Protein AF-A0A952UJ62-F1 (afdb_monomer_lite)

Secondary structure (DSSP, 8-state):
----PPPTTS-------TTPPP-EEETTEEEEGGGTEESS---TTS------TT--TT----SS--------HHHHTTT-S-TTBGGGG-TTT---SSS----PPPTT-----SSHHHHHHHHHHHHHHHHHHHTSS-HHHHHHHHHHHHHHHHHHHHHHHHHHHH-TTS-GGGT--S--HHHHHHHHHHHHHHTT--TT-TTS----TTTHHHHHHHHHHHHHHHHHHT-S-HHHHHHHHHSSSHHHHHHTS-HHHHHHHHHHHHHHHHHTTPPPTT-HHHHHHHHHHSHHHHHHHHHHHHHHHHHHHHHHHT-TTHHHHHHTT--

Foldseek 3Di:
DDPDDDDPPPDDPPPCDPPDWDWDDLQQWIDTVVVQWTPDFACWLVLPDGPDPPPPPNDDPPPDPSPSPHRDPCFSQVLHPGRTHDQVVCPPPDDDNRSRDGPPPPPPPDDPPDDVCVVVVLVCVLVVVLVVVVVPDDSVQLSVLLSVLLVVLVVVLVVQLVVQVVDPVDDPVSNCLVDPVVSSLSSVCSNCVSVVNDLLPVPDDDDDPVCVVVVVVCCVVVVVVSVVNVVPFLVLVVLVVQWPQSSVLLVPDDPVLSVVLRVVLQVQCVVVVAPRSSPNVSNVVVCVVCDPVVVVVSVVSNLVSQVVSCVVVVPPCSSVSRVNRHD

Structure (mmCIF, N/CA/C/O backbone):
data_AF-A0A952UJ62-F1
#
_entry.id   AF-A0A952UJ62-F1
#
loop_
_atom_site.group_PDB
_atom_site.id
_atom_site.type_symbol
_atom_site.label_atom_id
_atom_site.label_alt_id
_atom_site.label_comp_id
_atom_site.label_asym_id
_atom_site.label_entity_id
_atom_site.label_seq_id
_atom_site.pdbx_PDB_ins_code
_atom_site.Cartn_x
_atom_site.Cartn_y
_atom_site.Cartn_z
_atom_site.occupancy
_atom_site.B_iso_or_equiv
_atom_site.auth_seq_id
_atom_site.auth_comp_id
_atom_site.auth_asym_id
_atom_site.auth_atom_id
_atom_site.pdbx_PDB_model_num
ATOM 1 N N . MET A 1 1 ? -2.666 -45.931 -36.947 1.00 44.03 1 MET A N 1
ATOM 2 C CA . MET A 1 1 ? -1.388 -45.796 -36.220 1.00 44.03 1 MET A CA 1
ATOM 3 C C . MET A 1 1 ? -0.427 -45.184 -37.213 1.00 44.03 1 MET A C 1
ATOM 5 O O . MET A 1 1 ? 0.262 -45.916 -37.907 1.00 44.03 1 MET A O 1
ATOM 9 N N . ASP A 1 2 ? -0.471 -43.862 -37.340 1.00 46.53 2 ASP A N 1
ATOM 10 C CA . ASP A 1 2 ? 0.372 -43.134 -38.285 1.00 46.53 2 ASP A CA 1
ATOM 11 C C . ASP A 1 2 ? 1.571 -42.599 -37.509 1.00 46.53 2 ASP A C 1
ATOM 13 O O . ASP A 1 2 ? 1.467 -41.654 -36.728 1.00 46.53 2 ASP A O 1
ATOM 17 N N . SER A 1 3 ? 2.702 -43.285 -37.650 1.00 53.59 3 SER A N 1
ATOM 18 C CA . SER A 1 3 ? 3.981 -42.851 -37.106 1.00 53.59 3 SER A CA 1
ATOM 19 C C . SER A 1 3 ? 4.492 -41.682 -37.944 1.00 53.59 3 SER A C 1
ATOM 21 O O . SER A 1 3 ? 5.031 -41.885 -39.032 1.00 53.59 3 SER A O 1
ATOM 23 N N . ALA A 1 4 ? 4.313 -40.461 -37.445 1.00 53.78 4 ALA A N 1
ATOM 24 C CA . ALA A 1 4 ? 4.972 -39.285 -37.992 1.00 53.78 4 ALA A CA 1
ATOM 25 C C . ALA A 1 4 ? 6.493 -39.466 -37.860 1.00 53.78 4 ALA A C 1
ATOM 27 O O . ALA A 1 4 ? 7.044 -39.447 -36.758 1.00 53.78 4 ALA A O 1
ATOM 28 N N . SER A 1 5 ? 7.157 -39.699 -38.989 1.00 54.12 5 SER A N 1
ATOM 29 C CA . SER A 1 5 ? 8.610 -39.703 -39.104 1.00 54.12 5 SER A CA 1
ATOM 30 C C . SER A 1 5 ? 9.128 -38.291 -38.843 1.00 54.12 5 SER A C 1
ATOM 32 O O . SER A 1 5 ? 8.766 -37.366 -39.572 1.00 54.12 5 SER A O 1
ATOM 34 N N . ALA A 1 6 ? 9.962 -38.130 -37.815 1.00 51.88 6 ALA A N 1
ATOM 35 C CA . ALA A 1 6 ? 10.754 -36.921 -37.630 1.00 51.88 6 ALA A CA 1
ATOM 36 C C . ALA A 1 6 ? 11.595 -36.676 -38.891 1.00 51.88 6 ALA A C 1
ATOM 38 O O . ALA A 1 6 ? 12.155 -37.621 -39.455 1.00 51.88 6 ALA A O 1
ATOM 39 N N . ASP A 1 7 ? 11.665 -35.427 -39.351 1.00 62.03 7 ASP A N 1
ATOM 40 C CA . ASP A 1 7 ? 1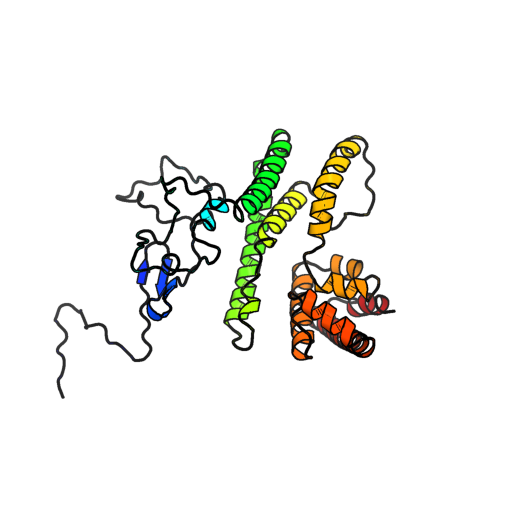2.640 -35.085 -40.374 1.00 62.03 7 ASP A CA 1
ATOM 41 C C . ASP A 1 7 ? 14.056 -35.240 -39.787 1.00 62.03 7 ASP A C 1
ATOM 43 O O . ASP A 1 7 ? 14.304 -35.034 -38.597 1.00 62.03 7 ASP A O 1
ATOM 47 N N . ASN A 1 8 ? 15.018 -35.645 -40.615 1.00 55.19 8 ASN A N 1
ATOM 48 C CA . ASN A 1 8 ? 16.415 -35.821 -40.198 1.00 55.19 8 ASN A CA 1
ATOM 49 C C . ASN A 1 8 ? 17.125 -34.481 -39.886 1.00 55.19 8 ASN A C 1
ATOM 51 O O . ASN A 1 8 ? 18.353 -34.433 -39.843 1.00 55.19 8 ASN A O 1
ATOM 55 N N . LEU A 1 9 ? 16.373 -33.390 -39.695 1.00 57.84 9 LEU A N 1
ATOM 56 C CA . LEU A 1 9 ? 16.874 -32.066 -39.332 1.00 57.84 9 LEU A CA 1
ATOM 57 C C . LEU A 1 9 ? 16.641 -31.741 -37.850 1.00 57.84 9 LEU A C 1
ATOM 59 O O . LEU A 1 9 ? 17.078 -30.689 -37.390 1.00 57.84 9 LEU A O 1
ATOM 63 N N . GLY A 1 10 ? 15.989 -32.631 -37.092 1.00 52.66 10 GLY A N 1
ATOM 64 C CA . GLY A 1 10 ? 15.675 -32.389 -35.682 1.00 52.66 10 GLY A CA 1
ATOM 65 C C . GLY A 1 10 ? 14.536 -31.387 -35.480 1.00 52.66 10 GLY A C 1
ATOM 66 O O . GLY A 1 10 ? 14.318 -30.936 -34.356 1.00 52.66 10 GLY A O 1
ATOM 67 N N . ASN A 1 11 ? 13.789 -31.059 -36.537 1.00 57.88 11 ASN A N 1
ATOM 68 C CA . ASN A 1 11 ? 12.601 -30.228 -36.437 1.00 57.88 11 ASN A CA 1
ATOM 69 C C . ASN A 1 11 ? 11.403 -31.135 -36.160 1.00 57.88 11 ASN A C 1
ATOM 71 O O . ASN A 1 11 ? 10.620 -31.471 -37.050 1.00 57.88 11 ASN A O 1
ATOM 75 N N . GLU A 1 12 ? 11.231 -31.535 -34.898 1.00 54.12 12 GLU A N 1
ATOM 76 C CA . GLU A 1 12 ? 9.901 -31.970 -34.481 1.00 54.12 12 GLU A CA 1
ATOM 77 C C . GLU A 1 12 ? 8.929 -30.801 -34.720 1.00 54.12 12 GLU A C 1
ATOM 79 O O . GLU A 1 12 ? 9.176 -29.698 -34.216 1.00 54.12 12 GLU A O 1
ATOM 84 N N . PRO A 1 13 ? 7.821 -30.996 -35.466 1.00 59.44 13 PRO A N 1
ATOM 85 C CA . PRO A 1 13 ? 6.765 -29.996 -35.489 1.00 59.44 13 PRO A CA 1
ATOM 86 C C . PRO A 1 13 ? 6.344 -29.762 -34.034 1.00 59.44 13 PRO A C 1
ATOM 88 O O . PRO A 1 13 ? 6.204 -30.747 -33.299 1.00 59.44 13 PRO A O 1
ATOM 91 N N . PRO A 1 14 ? 6.188 -28.500 -33.589 1.00 59.97 14 PRO A N 1
ATOM 92 C CA . PRO A 1 14 ? 5.960 -28.185 -32.186 1.00 59.97 14 PRO A CA 1
ATOM 93 C C . PRO A 1 14 ? 4.788 -29.017 -31.677 1.00 59.97 14 PRO A C 1
ATOM 95 O O . PRO A 1 14 ? 3.639 -28.815 -32.076 1.00 59.97 14 PRO A O 1
ATOM 98 N N . ARG A 1 15 ? 5.090 -30.006 -30.828 1.00 61.25 15 ARG A N 1
ATOM 99 C CA . ARG A 1 15 ? 4.063 -30.834 -30.211 1.00 61.25 15 ARG A CA 1
ATOM 100 C C . ARG A 1 15 ? 3.297 -29.915 -29.279 1.00 61.25 15 ARG A C 1
ATOM 102 O O . ARG A 1 15 ? 3.813 -29.507 -28.242 1.00 61.25 15 ARG A O 1
ATOM 109 N N . LEU A 1 16 ? 2.069 -29.577 -29.661 1.00 60.16 16 LEU A N 1
ATOM 110 C CA . LEU A 1 16 ? 1.108 -28.950 -28.766 1.00 60.16 16 LEU A CA 1
ATOM 111 C C . LEU A 1 16 ? 0.744 -29.986 -27.697 1.00 60.16 16 LEU A C 1
ATOM 113 O O . LEU A 1 16 ? -0.249 -30.700 -27.802 1.00 60.16 16 LEU A O 1
ATOM 117 N N . ILE A 1 17 ? 1.600 -30.121 -26.686 1.00 71.19 17 ILE A N 1
ATOM 118 C CA . ILE A 1 17 ? 1.228 -30.771 -25.434 1.00 71.19 17 ILE A CA 1
ATOM 119 C C . ILE A 1 17 ? 0.049 -29.978 -24.851 1.00 71.19 17 ILE A C 1
ATOM 121 O O . ILE A 1 17 ? 0.086 -28.743 -24.866 1.00 71.19 17 ILE A O 1
ATOM 125 N N . PRO A 1 18 ? -1.011 -30.644 -24.358 1.00 70.06 18 PRO A N 1
ATOM 126 C CA . PRO A 1 18 ? -2.064 -29.964 -23.615 1.00 70.06 18 PRO A CA 1
ATOM 127 C C . PRO A 1 18 ? -1.430 -29.068 -22.542 1.00 70.06 18 PRO A C 1
ATOM 129 O O . PRO A 1 18 ? -0.527 -29.514 -21.837 1.00 70.06 18 PRO A O 1
ATOM 132 N N . PHE A 1 19 ? -1.877 -27.811 -22.455 1.00 69.44 19 PHE A N 1
ATOM 133 C CA . PHE A 1 19 ? -1.326 -26.758 -21.582 1.00 69.44 19 PHE A CA 1
ATOM 134 C C . PHE A 1 19 ? 0.029 -26.147 -21.989 1.00 69.44 19 PHE A C 1
ATOM 136 O O . PHE A 1 19 ? 0.579 -25.352 -21.228 1.00 69.44 19 PHE A O 1
ATOM 143 N N . ALA A 1 20 ? 0.562 -26.421 -23.185 1.00 78.06 20 ALA A N 1
ATOM 144 C CA . ALA A 1 20 ? 1.639 -25.583 -23.711 1.00 78.06 20 ALA A CA 1
ATOM 145 C C . ALA A 1 20 ? 1.142 -24.153 -23.943 1.00 78.06 20 ALA A C 1
ATOM 147 O O . ALA A 1 20 ? 0.171 -23.912 -24.666 1.00 78.06 20 ALA A O 1
ATOM 148 N N . HIS A 1 21 ? 1.854 -23.198 -23.355 1.00 82.06 21 HIS A N 1
ATOM 149 C CA . HIS A 1 21 ? 1.648 -21.781 -23.591 1.00 82.06 21 HIS A CA 1
ATOM 150 C C . HIS A 1 21 ? 2.695 -21.257 -24.570 1.00 82.06 21 HIS A C 1
ATOM 152 O O . HIS A 1 21 ? 3.885 -21.542 -24.436 1.00 82.06 21 HIS A O 1
ATOM 158 N N . LEU A 1 22 ? 2.248 -20.475 -25.553 1.00 85.25 22 LEU A N 1
ATOM 159 C CA . LEU A 1 22 ? 3.153 -19.788 -26.466 1.00 85.25 22 LEU A CA 1
ATOM 160 C C . LEU A 1 22 ? 3.671 -18.536 -25.762 1.00 85.25 22 LEU A C 1
ATOM 162 O O . LEU A 1 22 ? 2.894 -17.650 -25.419 1.00 85.25 22 LEU A O 1
ATOM 166 N N . VAL A 1 23 ? 4.983 -18.457 -25.576 1.00 88.31 23 VAL A N 1
ATOM 167 C CA . VAL A 1 23 ? 5.654 -17.235 -25.137 1.00 88.31 23 VAL A CA 1
ATOM 168 C C . VAL A 1 23 ? 6.507 -16.748 -26.296 1.00 88.31 23 VAL A C 1
ATOM 170 O O . VAL A 1 23 ? 7.349 -17.481 -26.810 1.00 88.31 23 VAL A O 1
ATOM 173 N N . VAL A 1 24 ? 6.254 -15.523 -26.743 1.00 87.81 24 VAL A N 1
ATOM 174 C CA . VAL A 1 24 ? 6.959 -14.888 -27.855 1.00 87.81 24 VAL A CA 1
ATOM 175 C C . VAL A 1 24 ? 7.943 -13.880 -27.282 1.00 87.81 24 VAL A C 1
ATOM 177 O O . VAL A 1 24 ? 7.535 -12.918 -26.635 1.00 87.81 24 VAL A O 1
ATOM 180 N N . GLN A 1 25 ? 9.236 -14.067 -27.539 1.00 87.44 25 GLN A N 1
ATOM 181 C CA . GLN A 1 25 ? 10.232 -13.060 -27.186 1.00 87.44 25 GLN A CA 1
ATOM 182 C C . GLN A 1 25 ? 10.155 -11.887 -28.174 1.00 87.44 25 GLN A C 1
ATOM 184 O O . GLN A 1 25 ? 10.481 -12.031 -29.351 1.00 87.44 25 GLN A O 1
ATOM 189 N N . MET A 1 26 ? 9.751 -10.713 -27.692 1.00 81.88 26 MET A N 1
ATOM 190 C CA . MET A 1 26 ? 9.713 -9.447 -28.427 1.00 81.88 26 MET A CA 1
ATOM 191 C C . MET A 1 26 ? 10.818 -8.524 -27.913 1.00 81.88 26 MET A C 1
ATOM 193 O O . MET A 1 26 ? 10.574 -7.595 -27.144 1.00 81.88 26 MET A O 1
ATOM 197 N N . ARG A 1 27 ? 12.059 -8.808 -28.331 1.00 82.31 27 ARG A N 1
ATOM 198 C CA . ARG A 1 27 ? 13.282 -8.104 -27.901 1.00 82.31 27 ARG A CA 1
ATOM 199 C C . ARG A 1 27 ? 13.384 -7.973 -26.376 1.00 82.31 27 ARG A C 1
ATOM 201 O O . ARG A 1 27 ? 13.828 -8.918 -25.731 1.00 82.31 27 ARG A O 1
ATOM 208 N N . ASN A 1 28 ? 12.980 -6.823 -25.833 1.00 81.44 28 ASN A N 1
ATOM 209 C CA . ASN A 1 28 ? 13.099 -6.456 -24.425 1.00 81.44 28 ASN A CA 1
ATOM 210 C C . ASN A 1 28 ? 11.970 -7.021 -23.547 1.00 81.44 28 ASN A C 1
ATOM 212 O O . ASN A 1 28 ? 12.073 -6.941 -22.326 1.00 81.44 28 ASN A O 1
ATOM 216 N N . ARG A 1 29 ? 10.906 -7.589 -24.137 1.00 86.56 29 ARG A N 1
ATOM 217 C CA . ARG A 1 29 ? 9.769 -8.158 -23.396 1.00 86.56 29 ARG A CA 1
ATOM 218 C C . ARG A 1 29 ? 9.367 -9.542 -23.893 1.00 86.56 29 ARG A C 1
ATOM 220 O O . ARG A 1 29 ? 9.479 -9.847 -25.078 1.00 86.56 29 ARG A O 1
ATOM 227 N N . ALA A 1 30 ? 8.810 -10.351 -23.000 1.00 90.06 30 ALA A N 1
ATOM 228 C CA . ALA A 1 30 ? 8.089 -11.573 -23.341 1.00 90.06 30 ALA A CA 1
ATOM 229 C C . ALA A 1 30 ? 6.584 -11.287 -23.504 1.00 90.06 30 ALA A C 1
ATOM 231 O O . ALA A 1 30 ? 5.949 -10.730 -22.609 1.00 90.06 30 ALA A O 1
ATOM 232 N N . TYR A 1 31 ? 6.005 -11.668 -24.642 1.00 88.31 31 TYR A N 1
ATOM 233 C CA . TYR A 1 31 ? 4.581 -11.540 -24.961 1.00 88.31 31 TYR A CA 1
ATOM 234 C C . TYR A 1 31 ? 3.883 -12.899 -24.875 1.00 88.31 31 TYR A C 1
ATOM 236 O O . TYR A 1 31 ? 4.409 -13.897 -25.368 1.00 88.31 31 TYR A O 1
ATOM 244 N N . MET A 1 32 ? 2.687 -12.942 -24.286 1.00 92.00 32 MET A N 1
ATOM 245 C CA . MET A 1 32 ? 1.871 -14.155 -24.210 1.00 92.00 32 MET A CA 1
ATOM 246 C C . MET A 1 32 ? 0.572 -13.950 -25.003 1.00 92.00 32 MET A C 1
ATOM 248 O O . MET A 1 32 ? -0.377 -13.357 -24.478 1.00 92.00 32 MET A O 1
ATOM 252 N N . PRO A 1 33 ? 0.491 -14.434 -26.260 1.00 88.06 33 PRO A N 1
ATOM 253 C CA . PRO A 1 33 ? -0.651 -14.186 -27.138 1.00 88.06 33 PRO A CA 1
ATOM 254 C C . PRO A 1 33 ? -1.987 -14.649 -26.557 1.00 88.06 33 PRO A C 1
ATOM 256 O O . PRO A 1 33 ? -2.997 -13.983 -26.754 1.00 88.06 33 PRO A O 1
ATOM 259 N N . GLN A 1 34 ? -1.993 -15.749 -25.796 1.00 84.06 34 GLN A N 1
ATOM 260 C CA . GLN A 1 34 ? -3.200 -16.273 -25.149 1.00 84.06 34 GLN A CA 1
ATOM 261 C C . GLN A 1 34 ? -3.816 -15.283 -24.151 1.00 84.06 34 GLN A C 1
ATOM 263 O O . GLN A 1 34 ? -5.025 -15.309 -23.944 1.00 84.06 34 GLN A O 1
ATOM 268 N N . LEU A 1 35 ? -2.998 -14.424 -23.534 1.00 83.94 35 LEU A N 1
ATOM 269 C CA . LEU A 1 35 ? -3.446 -13.412 -22.576 1.00 83.94 35 LEU A CA 1
ATOM 270 C C . LEU A 1 35 ? -3.585 -12.015 -23.197 1.00 83.94 35 LEU A C 1
ATOM 272 O O . LEU A 1 35 ? -4.043 -11.096 -22.518 1.00 83.94 35 LEU A O 1
ATOM 276 N N . GLY A 1 36 ? -3.144 -11.830 -24.447 1.00 87.75 36 GLY A N 1
ATOM 277 C CA . GLY A 1 36 ? -3.134 -10.529 -25.117 1.00 87.75 36 GLY A CA 1
ATOM 278 C C . GLY A 1 36 ? -2.306 -9.461 -24.390 1.00 87.75 36 GLY A C 1
ATOM 279 O O . GLY A 1 36 ? -2.642 -8.281 -24.461 1.00 87.75 36 GLY A O 1
ATOM 280 N N . ARG A 1 37 ? -1.259 -9.854 -23.649 1.00 85.94 37 ARG A N 1
ATOM 281 C CA . ARG A 1 37 ? -0.424 -8.935 -22.854 1.00 85.94 37 ARG A CA 1
ATOM 282 C C . ARG A 1 37 ? 1.035 -9.364 -22.781 1.00 85.94 37 ARG A C 1
ATOM 284 O O . ARG A 1 37 ? 1.369 -10.530 -23.014 1.00 85.94 37 ARG A O 1
ATOM 291 N N . PHE A 1 38 ? 1.893 -8.419 -22.416 1.00 88.44 38 PHE A N 1
ATOM 292 C CA . PHE A 1 38 ? 3.261 -8.729 -22.014 1.00 88.44 38 PHE A CA 1
ATOM 293 C C . PHE A 1 38 ? 3.283 -9.400 -20.634 1.00 88.44 38 PHE A C 1
ATOM 295 O O . PHE A 1 38 ? 2.408 -9.169 -19.802 1.00 88.44 38 PHE A O 1
ATOM 302 N N . LEU A 1 39 ? 4.282 -10.249 -20.405 1.00 85.69 39 LEU A N 1
ATOM 303 C CA . LEU A 1 39 ? 4.563 -10.889 -19.114 1.00 85.69 39 LEU A CA 1
ATOM 304 C C . LEU A 1 39 ? 5.463 -10.026 -18.222 1.00 85.69 39 LEU A C 1
ATOM 306 O O . LEU A 1 39 ? 5.659 -10.336 -17.053 1.00 85.69 39 LEU A O 1
ATOM 310 N N . GLN A 1 40 ? 6.023 -8.958 -18.787 1.00 87.19 40 GLN A N 1
ATOM 311 C CA . GLN A 1 40 ? 6.902 -8.007 -18.122 1.00 87.19 40 GLN A CA 1
ATOM 312 C C . GLN A 1 40 ? 6.339 -6.594 -18.323 1.00 87.19 40 GLN A C 1
ATOM 314 O O . GLN A 1 40 ? 5.796 -6.324 -19.402 1.00 87.19 40 GLN A O 1
ATOM 319 N N . PRO A 1 41 ? 6.459 -5.704 -17.322 1.00 79.44 41 PRO A N 1
ATOM 320 C CA . PRO A 1 41 ? 6.081 -4.306 -17.482 1.00 79.44 41 PRO A CA 1
ATOM 321 C C . PRO A 1 41 ? 6.974 -3.638 -18.533 1.00 79.44 41 PRO A C 1
ATOM 323 O O . PRO A 1 41 ? 8.113 -4.061 -18.740 1.00 79.44 41 PRO A O 1
ATOM 326 N N . ASP A 1 42 ? 6.453 -2.610 -19.204 1.00 77.81 42 ASP A N 1
ATOM 327 C CA . ASP A 1 42 ? 7.200 -1.808 -20.171 1.00 77.81 42 ASP A CA 1
ATOM 328 C C . ASP A 1 42 ? 8.472 -1.232 -19.535 1.00 77.81 42 ASP A C 1
ATOM 330 O O . ASP A 1 42 ? 8.377 -0.473 -18.566 1.00 77.81 42 ASP A O 1
ATOM 334 N N . PRO A 1 43 ? 9.667 -1.609 -20.025 1.00 72.38 43 PRO A N 1
ATOM 335 C CA . PRO A 1 43 ? 10.908 -1.095 -19.477 1.00 72.38 43 PRO A CA 1
ATOM 336 C C . PRO A 1 43 ? 11.281 0.273 -20.075 1.00 72.38 43 PRO A C 1
ATOM 338 O O . PRO A 1 43 ? 12.305 0.836 -19.676 1.00 72.38 43 PRO A O 1
ATOM 341 N N . ASN A 1 44 ? 10.498 0.826 -21.010 1.00 73.69 44 ASN A N 1
ATOM 342 C CA . ASN A 1 44 ? 10.756 2.146 -21.577 1.00 73.69 44 ASN A CA 1
ATOM 343 C C . ASN A 1 44 ? 10.843 3.216 -20.474 1.00 73.69 44 ASN A C 1
ATOM 345 O O . ASN A 1 44 ? 10.060 3.214 -19.534 1.00 73.69 44 ASN A O 1
ATOM 349 N N . ALA A 1 45 ? 11.843 4.096 -20.549 1.00 62.25 45 ALA A N 1
ATOM 350 C CA . ALA A 1 45 ? 12.100 5.164 -19.574 1.00 62.25 45 ALA A CA 1
ATOM 351 C C . ALA A 1 45 ? 12.222 4.749 -18.080 1.00 62.25 45 ALA A C 1
ATOM 353 O O . ALA A 1 45 ? 12.218 5.602 -17.191 1.00 62.25 45 ALA A O 1
ATOM 354 N N . THR A 1 46 ? 12.425 3.458 -17.784 1.00 57.56 46 THR A N 1
ATOM 355 C CA . THR A 1 46 ? 12.704 2.950 -16.419 1.00 57.56 46 THR A CA 1
ATOM 356 C C . THR A 1 46 ? 14.189 2.989 -16.031 1.00 57.56 46 THR A C 1
ATOM 358 O O . THR A 1 46 ? 14.564 2.478 -14.977 1.00 57.56 46 THR A O 1
ATOM 361 N N . ALA A 1 47 ? 15.050 3.542 -16.894 1.00 56.81 47 ALA A N 1
ATOM 362 C CA . ALA A 1 47 ? 16.514 3.469 -16.811 1.00 56.81 47 ALA A CA 1
ATOM 363 C C . ALA A 1 47 ? 17.102 2.036 -16.830 1.00 56.81 47 ALA A C 1
ATOM 365 O O . ALA A 1 47 ? 18.309 1.861 -16.642 1.00 56.81 47 ALA A O 1
ATOM 366 N N . LEU A 1 48 ? 16.288 1.006 -17.100 1.00 59.03 48 LEU A N 1
ATOM 367 C CA . LEU A 1 48 ? 16.780 -0.343 -17.377 1.00 59.03 48 LEU A CA 1
ATOM 368 C C . LEU A 1 48 ? 17.616 -0.344 -18.661 1.00 59.03 48 LEU A C 1
ATOM 370 O O . LEU A 1 48 ? 17.271 0.307 -19.646 1.00 59.03 48 LEU A O 1
ATOM 374 N N . THR A 1 49 ? 18.725 -1.088 -18.666 1.00 58.25 49 THR A N 1
ATOM 375 C CA . THR A 1 49 ? 19.546 -1.255 -19.870 1.00 58.25 49 THR A CA 1
ATOM 376 C C . THR A 1 49 ? 18.764 -2.063 -20.900 1.00 58.25 49 THR A C 1
ATOM 378 O O . THR A 1 49 ? 18.586 -3.272 -20.758 1.00 58.25 49 THR A O 1
ATOM 381 N N . LEU A 1 50 ? 18.277 -1.383 -21.931 1.00 65.38 50 LEU A N 1
ATOM 382 C CA . LEU A 1 50 ? 17.568 -2.002 -23.042 1.00 65.38 50 LEU A CA 1
ATOM 383 C C . LEU A 1 50 ? 18.574 -2.505 -24.072 1.00 65.38 50 LEU A C 1
ATOM 385 O O . LEU A 1 50 ? 19.620 -1.890 -24.287 1.00 65.38 50 LEU A O 1
ATOM 389 N N . ILE A 1 51 ? 18.240 -3.601 -24.755 1.00 60.81 51 ILE A N 1
ATOM 390 C CA . ILE A 1 51 ? 18.953 -3.983 -25.973 1.00 60.81 51 ILE A CA 1
ATOM 391 C C . ILE A 1 51 ? 18.522 -2.983 -27.047 1.00 60.81 51 ILE A C 1
ATOM 393 O O . ILE A 1 51 ? 17.558 -3.193 -27.788 1.00 60.81 51 ILE A O 1
ATOM 397 N N . GLU A 1 52 ? 19.200 -1.840 -27.082 1.00 57.75 52 GLU A N 1
ATOM 398 C CA . GLU A 1 52 ? 19.024 -0.862 -28.140 1.00 57.75 52 GLU A CA 1
ATOM 399 C C . GLU A 1 52 ? 19.725 -1.364 -29.410 1.00 57.75 52 GLU A C 1
ATOM 401 O O . GLU A 1 52 ? 20.740 -2.066 -29.368 1.00 57.75 52 GLU A O 1
ATOM 406 N N . ALA A 1 53 ? 19.163 -1.027 -30.568 1.00 45.47 53 ALA A N 1
ATOM 407 C CA . ALA A 1 53 ? 19.553 -1.545 -31.878 1.00 45.47 53 ALA A CA 1
ATOM 408 C C . ALA A 1 53 ? 20.963 -1.124 -32.360 1.00 45.47 53 ALA A C 1
ATOM 410 O O . ALA A 1 53 ? 21.260 -1.232 -33.546 1.00 45.47 53 ALA A O 1
ATOM 411 N N . THR A 1 54 ? 21.846 -0.643 -31.488 1.00 47.12 54 THR A N 1
ATOM 412 C CA . THR A 1 54 ? 23.172 -0.118 -31.849 1.00 47.12 54 THR A CA 1
ATOM 413 C C . THR A 1 54 ? 24.337 -1.035 -31.469 1.00 47.12 54 THR A C 1
ATOM 415 O O . THR A 1 54 ? 25.455 -0.804 -31.927 1.00 47.12 54 THR A O 1
ATOM 418 N N . SER A 1 55 ? 24.100 -2.133 -30.746 1.00 47.88 55 SER A N 1
ATOM 419 C CA . SER A 1 55 ? 25.141 -3.125 -30.423 1.00 47.88 55 SER A CA 1
ATOM 420 C C . SER A 1 55 ? 25.225 -4.246 -31.467 1.00 47.88 55 SER A C 1
ATOM 422 O O . SER A 1 55 ? 25.063 -5.422 -31.149 1.00 47.88 55 SER A O 1
ATOM 424 N N . PHE A 1 56 ? 25.470 -3.906 -32.732 1.00 50.75 56 PHE A N 1
ATOM 425 C CA . PHE A 1 56 ? 25.821 -4.897 -33.755 1.00 50.75 56 PHE A CA 1
ATOM 426 C C . PHE A 1 56 ? 27.337 -4.866 -34.017 1.00 50.75 56 PHE A C 1
ATOM 428 O O . PHE A 1 56 ? 27.971 -3.813 -33.978 1.00 50.75 56 PHE A O 1
ATOM 435 N N . HIS A 1 57 ? 27.932 -6.035 -34.281 1.00 42.62 57 HIS A N 1
ATOM 436 C CA . HIS A 1 57 ? 29.351 -6.212 -34.645 1.00 42.62 57 HIS A CA 1
ATOM 437 C C . HIS A 1 57 ? 30.405 -5.905 -33.563 1.00 42.62 57 HIS A C 1
ATOM 439 O O . HIS A 1 57 ? 31.519 -5.501 -33.887 1.00 42.62 57 HIS A O 1
ATOM 445 N N . GLY A 1 58 ? 30.097 -6.118 -32.280 1.00 44.97 58 GLY A N 1
ATOM 446 C CA . GLY A 1 58 ? 31.118 -6.074 -31.220 1.00 44.97 58 GLY A CA 1
ATOM 447 C C . GLY A 1 58 ? 31.730 -4.691 -30.966 1.00 44.97 58 GLY A C 1
ATOM 448 O O . GLY A 1 58 ? 32.747 -4.590 -30.282 1.00 44.97 58 GLY A O 1
ATOM 449 N N . ARG A 1 59 ? 31.124 -3.611 -31.479 1.00 45.72 59 ARG A N 1
ATOM 450 C CA . ARG A 1 59 ? 31.450 -2.262 -31.015 1.00 45.72 59 ARG A CA 1
ATOM 451 C C . ARG A 1 59 ? 30.845 -2.075 -29.629 1.00 45.72 59 ARG A C 1
ATOM 453 O O . ARG A 1 59 ? 29.628 -2.061 -29.481 1.00 45.72 59 ARG A O 1
ATOM 460 N N . GLY A 1 60 ? 31.704 -1.933 -28.621 1.00 45.75 60 GLY A N 1
ATOM 461 C CA . GLY A 1 60 ? 31.280 -1.429 -27.318 1.00 45.75 60 GLY A CA 1
ATOM 462 C C . GLY A 1 60 ? 30.682 -0.027 -27.463 1.00 45.75 60 GLY A C 1
ATOM 463 O O . GLY A 1 60 ? 31.046 0.702 -28.390 1.00 45.75 60 GLY A O 1
ATOM 464 N N . MET A 1 61 ? 29.780 0.343 -26.549 1.00 50.78 61 MET A N 1
ATOM 465 C CA . MET A 1 61 ? 29.179 1.680 -26.417 1.00 50.78 61 MET A CA 1
ATOM 466 C C . MET A 1 61 ? 30.240 2.755 -26.082 1.00 50.78 61 MET A C 1
ATOM 468 O O . MET A 1 61 ? 30.221 3.377 -25.027 1.00 50.78 61 MET A O 1
ATOM 472 N N . GLY A 1 62 ? 31.210 2.973 -26.972 1.00 37.75 62 GLY A N 1
ATOM 473 C CA . GLY A 1 62 ? 32.385 3.825 -26.766 1.00 37.75 62 GLY A CA 1
ATOM 474 C C . GLY A 1 62 ? 32.150 5.323 -26.979 1.00 37.75 62 GLY A C 1
ATOM 475 O O . GLY A 1 62 ? 33.112 6.080 -26.999 1.00 37.75 62 GLY A O 1
ATOM 476 N N . GLY A 1 63 ? 30.900 5.757 -27.158 1.00 41.25 63 GLY A N 1
ATOM 477 C CA . GLY A 1 63 ? 30.540 7.175 -27.313 1.00 41.25 63 GLY A CA 1
ATOM 478 C C . GLY A 1 63 ? 29.323 7.623 -26.499 1.00 41.25 63 GLY A C 1
ATOM 479 O O . GLY A 1 63 ? 29.033 8.811 -26.453 1.00 41.25 63 GLY A O 1
ATOM 480 N N . MET A 1 64 ? 28.634 6.695 -25.832 1.00 40.81 64 MET A N 1
ATOM 481 C CA . MET A 1 64 ? 27.533 6.965 -24.905 1.00 40.81 64 MET A CA 1
ATOM 482 C C . MET A 1 64 ? 27.830 6.199 -23.622 1.00 40.81 64 MET A C 1
ATOM 484 O O . MET A 1 64 ? 27.252 5.152 -23.347 1.00 40.81 64 MET A O 1
ATOM 488 N N . GLY A 1 65 ? 28.832 6.669 -22.879 1.00 38.72 65 GLY A N 1
ATOM 489 C CA . GLY A 1 65 ? 29.139 6.111 -21.571 1.00 38.72 65 GLY A CA 1
ATOM 490 C C . GLY A 1 65 ? 27.920 6.268 -20.680 1.00 38.72 65 GLY A C 1
ATOM 491 O O . GLY A 1 65 ? 27.532 7.405 -20.452 1.00 38.72 65 GLY A O 1
ATOM 492 N N . ALA A 1 66 ? 27.330 5.142 -20.259 1.00 43.03 66 ALA A N 1
ATOM 493 C CA . ALA A 1 66 ? 26.365 4.998 -19.168 1.00 43.03 66 ALA A CA 1
ATOM 494 C C . ALA A 1 66 ? 25.607 6.290 -18.822 1.00 43.03 66 ALA A C 1
ATOM 496 O O . ALA A 1 66 ? 25.638 6.761 -17.684 1.00 43.03 66 ALA A O 1
ATOM 497 N N . LEU A 1 67 ? 24.944 6.883 -19.818 1.00 42.06 67 LEU A N 1
ATOM 498 C CA . LEU A 1 67 ? 23.942 7.887 -19.548 1.00 42.06 67 LEU A CA 1
ATOM 499 C C . LEU A 1 67 ? 22.863 7.091 -18.836 1.00 42.06 67 LEU A C 1
ATOM 501 O O . LEU A 1 67 ? 22.191 6.259 -19.443 1.00 42.06 67 LEU A O 1
ATOM 505 N N . VAL A 1 68 ? 22.758 7.306 -17.526 1.00 43.81 68 VAL A N 1
ATOM 506 C CA . VAL A 1 68 ? 21.480 7.204 -16.837 1.00 43.81 68 VAL A CA 1
ATOM 507 C C . VAL A 1 68 ? 20.552 8.047 -17.700 1.00 43.81 68 VAL A C 1
ATOM 509 O O . VAL A 1 68 ? 20.597 9.275 -17.633 1.00 43.81 68 VAL A O 1
ATOM 512 N N . ALA A 1 69 ? 19.837 7.405 -18.627 1.00 50.12 69 ALA A N 1
ATOM 513 C CA . ALA A 1 69 ? 18.793 8.068 -19.377 1.00 50.12 69 ALA A CA 1
ATOM 514 C C . ALA A 1 69 ? 17.899 8.650 -18.287 1.00 50.12 69 ALA A C 1
ATOM 516 O O . ALA A 1 69 ? 17.484 7.908 -17.390 1.00 50.12 69 ALA A O 1
ATOM 517 N N . ALA A 1 70 ? 17.772 9.979 -18.258 1.00 51.16 70 ALA A N 1
ATOM 518 C CA . ALA A 1 70 ? 17.018 10.655 -17.218 1.00 51.16 70 ALA A CA 1
ATOM 519 C C . ALA A 1 70 ? 15.675 9.933 -17.074 1.00 51.16 70 ALA A C 1
ATOM 521 O O . ALA A 1 70 ? 15.047 9.626 -18.087 1.00 51.16 70 ALA A O 1
ATOM 522 N N . PHE A 1 71 ? 15.296 9.586 -15.841 1.00 54.72 71 PHE A N 1
ATOM 523 C CA . PHE A 1 71 ? 13.991 8.992 -15.573 1.00 54.72 71 PHE A CA 1
ATOM 524 C C . PHE A 1 71 ? 12.929 9.889 -16.208 1.00 54.72 71 PHE A C 1
ATOM 526 O O . PHE A 1 71 ? 12.709 11.009 -15.750 1.00 54.72 71 PHE A O 1
ATOM 533 N N . ASP A 1 72 ? 12.306 9.400 -17.273 1.00 65.69 72 ASP A N 1
ATOM 534 C CA . ASP A 1 72 ? 11.294 10.130 -18.017 1.00 65.69 72 ASP A CA 1
ATOM 535 C C . ASP A 1 72 ? 9.944 9.474 -17.740 1.00 65.69 72 ASP A C 1
ATOM 537 O O . ASP A 1 72 ? 9.495 8.559 -18.427 1.00 65.69 72 ASP A O 1
ATOM 541 N N . VAL A 1 73 ? 9.304 9.920 -16.661 1.00 61.59 73 VAL A N 1
ATOM 542 C CA . VAL A 1 73 ? 7.986 9.416 -16.253 1.00 61.59 73 VAL A CA 1
ATOM 543 C C . VAL A 1 73 ? 6.946 9.664 -17.351 1.00 61.59 73 VAL A C 1
ATOM 545 O O . VAL A 1 73 ? 6.036 8.853 -17.519 1.00 61.59 73 VAL A O 1
ATOM 548 N N . GLN A 1 74 ? 7.091 10.752 -18.114 1.00 66.88 74 GLN A N 1
ATOM 549 C CA . GLN A 1 74 ? 6.223 11.047 -19.249 1.00 66.88 74 GLN A CA 1
ATOM 550 C C . GLN A 1 74 ? 6.437 10.022 -20.369 1.00 66.88 74 GLN A C 1
ATOM 552 O O . GLN A 1 74 ? 5.462 9.504 -20.908 1.00 66.88 74 GLN A O 1
ATOM 557 N N . GLY A 1 75 ? 7.689 9.663 -20.653 1.00 70.56 75 GLY A N 1
ATOM 558 C CA . GLY A 1 75 ? 8.044 8.583 -21.573 1.00 70.56 75 GLY A CA 1
ATOM 559 C C . GLY A 1 75 ? 7.537 7.205 -21.130 1.00 70.56 75 GLY A C 1
ATOM 560 O O . GLY A 1 75 ? 6.968 6.483 -21.944 1.00 70.56 75 GLY A O 1
ATOM 561 N N . LEU A 1 76 ? 7.670 6.854 -19.842 1.00 71.44 76 LEU A N 1
ATOM 562 C CA . LEU A 1 76 ? 7.272 5.543 -19.292 1.00 71.44 76 LEU A CA 1
ATOM 563 C C . LEU A 1 76 ? 5.768 5.287 -19.430 1.00 71.44 76 LEU A C 1
ATOM 565 O O . LEU A 1 76 ? 5.342 4.172 -19.721 1.00 71.44 76 LEU A O 1
ATOM 569 N N . TYR A 1 77 ? 4.960 6.317 -19.190 1.00 71.62 77 TYR A N 1
ATOM 570 C CA . TYR A 1 77 ? 3.504 6.209 -19.234 1.00 71.62 77 TYR A CA 1
ATOM 571 C C . TYR A 1 77 ? 2.888 6.767 -20.522 1.00 71.62 77 TYR A C 1
ATOM 573 O O . TYR A 1 77 ? 1.661 6.826 -20.620 1.00 71.62 77 TYR A O 1
ATOM 581 N N . GLY A 1 78 ? 3.703 7.137 -21.516 1.00 74.44 78 GLY A N 1
ATOM 582 C CA . GLY A 1 78 ? 3.235 7.709 -22.781 1.00 74.44 78 GLY A CA 1
ATOM 583 C C . GLY A 1 78 ? 2.209 6.825 -23.497 1.00 74.44 78 GLY A C 1
ATOM 584 O O . GLY A 1 78 ? 1.265 7.327 -24.099 1.00 74.44 78 GLY A O 1
ATOM 585 N N . ASP A 1 79 ? 2.304 5.504 -23.348 1.00 68.06 79 ASP A N 1
ATOM 586 C CA . ASP A 1 79 ? 1.377 4.563 -23.993 1.00 68.06 79 ASP A CA 1
ATOM 587 C C . ASP A 1 79 ? 0.183 4.158 -23.121 1.00 68.06 79 ASP A C 1
ATOM 589 O O . ASP A 1 79 ? -0.636 3.320 -23.516 1.00 68.06 79 ASP A O 1
ATOM 593 N N . GLY A 1 80 ? 0.070 4.761 -21.936 1.00 75.81 80 GLY A N 1
ATOM 594 C CA . GLY A 1 80 ? -0.989 4.539 -20.963 1.00 75.81 80 GLY A CA 1
ATOM 595 C C . GLY A 1 80 ? -0.485 4.023 -19.613 1.00 75.81 80 GLY A C 1
ATOM 596 O O . GLY A 1 80 ? 0.665 3.638 -19.432 1.00 75.81 80 GLY A O 1
ATOM 597 N N . MET A 1 81 ? -1.389 3.982 -18.630 1.00 75.12 81 MET A N 1
ATOM 598 C CA . MET A 1 81 ? -1.066 3.561 -17.255 1.00 75.12 81 MET A CA 1
ATOM 599 C C . MET A 1 81 ? -0.832 2.051 -17.103 1.00 75.12 81 MET A C 1
ATOM 601 O O . MET A 1 81 ? -0.343 1.600 -16.068 1.00 75.12 81 MET A O 1
ATOM 605 N N . ASN A 1 82 ? -1.214 1.252 -18.102 1.00 77.06 82 ASN A N 1
ATOM 606 C CA . ASN A 1 82 ? -1.035 -0.192 -18.072 1.00 77.06 82 ASN A CA 1
ATOM 607 C C . ASN A 1 82 ? 0.262 -0.576 -18.790 1.00 77.06 82 ASN A C 1
ATOM 609 O O . ASN A 1 82 ? 0.269 -0.773 -20.003 1.00 77.06 82 ASN A O 1
ATOM 613 N N . LEU A 1 83 ? 1.324 -0.771 -18.008 1.00 80.50 83 LEU A N 1
ATOM 614 C CA . LEU A 1 83 ? 2.651 -1.162 -18.496 1.00 80.50 83 LEU A CA 1
ATOM 615 C C . LEU A 1 83 ? 2.690 -2.555 -19.157 1.00 80.50 83 LEU A C 1
ATOM 617 O O . LEU A 1 83 ? 3.708 -2.936 -19.726 1.00 80.50 83 LEU A O 1
ATOM 621 N N . TYR A 1 84 ? 1.602 -3.327 -19.101 1.00 81.00 84 TYR A N 1
ATOM 622 C CA . TYR A 1 84 ? 1.489 -4.648 -19.727 1.00 81.00 84 TYR A CA 1
ATOM 623 C C . TYR A 1 84 ? 0.628 -4.644 -20.996 1.00 81.00 84 TYR A C 1
ATOM 625 O O . TYR A 1 84 ? 0.507 -5.682 -21.658 1.00 81.00 84 TYR A O 1
ATOM 633 N N . ALA A 1 85 ? -0.007 -3.515 -21.329 1.00 80.56 85 ALA A N 1
ATOM 634 C CA . ALA A 1 85 ? -0.937 -3.436 -22.445 1.00 80.56 85 ALA A CA 1
ATOM 635 C C . ALA A 1 85 ? -0.213 -3.651 -23.778 1.00 80.56 85 ALA A C 1
ATOM 637 O O . ALA A 1 85 ? 0.658 -2.880 -24.173 1.00 80.56 85 ALA A O 1
ATOM 638 N N . TYR A 1 86 ? -0.614 -4.686 -24.516 1.00 83.31 86 TYR A N 1
ATOM 639 C CA . TYR A 1 86 ? -0.117 -4.896 -25.867 1.00 83.31 86 TYR A CA 1
ATOM 640 C C . TYR A 1 86 ? -0.791 -3.906 -26.822 1.00 83.31 86 TYR A C 1
ATOM 642 O O . TYR A 1 86 ? -2.016 -3.912 -26.969 1.00 83.31 86 TYR A O 1
ATOM 650 N N . LEU A 1 87 ? 0.005 -3.047 -27.467 1.00 83.94 87 LEU A N 1
ATOM 651 C CA . LEU A 1 87 ? -0.439 -2.149 -28.540 1.00 83.94 87 LEU A CA 1
ATOM 652 C C . LEU A 1 87 ? -1.626 -1.247 -28.173 1.00 83.94 87 LEU A C 1
ATOM 654 O O . LEU A 1 87 ? -2.481 -0.970 -29.014 1.00 83.94 87 LEU A O 1
ATOM 658 N N . GLY A 1 88 ? -1.724 -0.807 -26.915 1.00 80.94 88 GLY A N 1
ATOM 659 C CA . GLY A 1 88 ? -2.865 -0.014 -26.444 1.00 80.94 88 GLY A CA 1
ATOM 660 C C . GLY A 1 88 ? -4.218 -0.706 -26.671 1.00 80.94 88 GLY A C 1
ATOM 661 O O . GLY A 1 88 ? -5.210 -0.038 -26.941 1.00 80.94 88 GLY A O 1
ATOM 662 N N . SER A 1 89 ? -4.254 -2.044 -26.617 1.00 83.44 89 SER A N 1
ATOM 663 C CA . SER A 1 89 ? -5.423 -2.883 -26.935 1.00 83.44 89 SER A CA 1
ATOM 664 C C . SER A 1 89 ? -5.915 -2.792 -28.389 1.00 83.44 89 SER A C 1
ATOM 666 O O . SER A 1 89 ? -7.042 -3.184 -28.682 1.00 83.44 89 SER A O 1
ATOM 668 N N . ASN A 1 90 ? -5.080 -2.313 -29.320 1.00 84.25 90 ASN A N 1
ATOM 669 C CA . ASN A 1 90 ? -5.407 -2.216 -30.743 1.00 84.25 90 ASN A CA 1
ATOM 670 C C . ASN A 1 90 ? -4.337 -2.888 -31.627 1.00 84.25 90 ASN A C 1
ATOM 672 O O . ASN A 1 90 ? -3.572 -2.206 -32.315 1.00 84.25 90 ASN A O 1
ATOM 676 N N . PRO A 1 91 ? -4.279 -4.232 -31.637 1.00 82.69 91 PRO A N 1
ATOM 677 C CA . PRO A 1 91 ? -3.269 -4.972 -32.387 1.00 82.69 91 PRO A CA 1
ATOM 678 C C . PRO A 1 91 ? -3.487 -4.975 -33.905 1.00 82.69 91 PRO A C 1
ATOM 680 O O . PRO A 1 91 ? -2.612 -5.413 -34.642 1.00 82.69 91 PRO A O 1
ATOM 683 N N . TRP A 1 92 ? -4.644 -4.505 -34.382 1.00 77.00 92 TRP A N 1
ATOM 684 C CA . TRP A 1 92 ? -4.945 -4.437 -35.812 1.00 77.00 92 TRP A CA 1
ATOM 685 C C . TRP A 1 92 ? -4.293 -3.226 -36.486 1.00 77.00 92 TRP A C 1
ATOM 687 O O . TRP A 1 92 ? -3.817 -3.328 -37.611 1.00 77.00 92 TRP A O 1
ATOM 697 N N . MET A 1 93 ? -4.273 -2.074 -35.803 1.00 87.31 93 MET A N 1
ATOM 698 C CA . MET A 1 93 ? -3.792 -0.809 -36.382 1.00 87.31 93 MET A CA 1
ATOM 699 C C . MET A 1 93 ? -2.427 -0.362 -35.858 1.00 87.31 93 MET A C 1
ATOM 701 O O . MET A 1 93 ? -1.897 0.645 -36.321 1.00 87.31 93 MET A O 1
ATOM 705 N N . ARG A 1 94 ? -1.863 -1.066 -34.875 1.00 81.12 94 ARG A N 1
ATOM 706 C CA . ARG A 1 94 ? -0.585 -0.708 -34.253 1.00 81.12 94 ARG A CA 1
ATOM 707 C C . ARG A 1 94 ? 0.408 -1.858 -34.384 1.00 81.12 94 ARG A C 1
ATOM 709 O O . ARG A 1 94 ? 0.023 -3.012 -34.526 1.00 81.12 94 ARG A O 1
ATOM 716 N N . ALA A 1 95 ? 1.692 -1.531 -34.329 1.00 81.00 95 ALA A N 1
ATOM 717 C CA . ALA A 1 95 ? 2.784 -2.493 -34.271 1.00 81.00 95 ALA A CA 1
ATOM 718 C C . ALA A 1 95 ? 3.857 -1.962 -33.315 1.00 81.00 95 ALA A C 1
ATOM 720 O O . ALA A 1 95 ? 4.143 -0.769 -33.328 1.00 81.00 95 ALA A O 1
ATOM 721 N N . ASP A 1 96 ? 4.450 -2.843 -32.508 1.00 74.81 96 ASP A N 1
ATOM 722 C CA . ASP A 1 96 ? 5.498 -2.525 -31.529 1.00 74.81 96 ASP A CA 1
ATOM 723 C C . ASP A 1 96 ? 6.724 -3.391 -31.846 1.00 74.81 96 ASP A C 1
ATOM 725 O O . ASP A 1 96 ? 6.877 -4.487 -31.302 1.00 74.81 96 ASP A O 1
ATOM 729 N N . PRO A 1 97 ? 7.586 -2.954 -32.780 1.00 72.75 97 PRO A N 1
ATOM 730 C CA . PRO A 1 97 ? 8.739 -3.742 -33.208 1.00 72.75 97 PRO A CA 1
ATOM 731 C C . PRO A 1 97 ? 9.826 -3.857 -32.133 1.00 72.75 97 PRO A C 1
ATOM 733 O O . PRO A 1 97 ? 10.735 -4.683 -32.266 1.00 72.75 97 PRO A O 1
ATOM 736 N N . LEU A 1 98 ? 9.785 -2.987 -31.119 1.00 75.06 98 LEU A N 1
ATOM 737 C CA . LEU A 1 98 ? 10.822 -2.874 -30.100 1.00 75.06 98 LEU A CA 1
ATOM 738 C C . LEU A 1 98 ? 10.415 -3.480 -28.759 1.00 75.06 98 LEU A C 1
ATOM 740 O O . LEU A 1 98 ? 11.289 -3.707 -27.921 1.00 75.06 98 LEU A O 1
ATOM 744 N N . GLY A 1 99 ? 9.128 -3.772 -28.565 1.00 71.31 99 GLY A N 1
ATOM 745 C CA . GLY A 1 99 ? 8.620 -4.067 -27.233 1.00 71.31 99 GLY A CA 1
ATOM 746 C C . GLY A 1 99 ? 8.772 -2.848 -26.321 1.00 71.31 99 GLY A C 1
ATOM 747 O O . GLY A 1 99 ? 9.007 -3.035 -25.136 1.00 71.31 99 GLY A O 1
ATOM 748 N N . LEU A 1 100 ? 8.728 -1.645 -26.890 1.00 68.81 100 LEU A N 1
ATOM 749 C CA . LEU A 1 100 ? 8.911 -0.345 -26.252 1.00 68.81 100 LEU A CA 1
ATOM 750 C C . LEU A 1 100 ? 7.946 0.557 -26.999 1.00 68.81 100 LEU A C 1
ATOM 752 O O . LEU A 1 100 ? 8.342 1.196 -27.983 1.00 68.81 100 LEU A O 1
ATOM 756 N N . PHE A 1 101 ? 6.659 0.499 -26.665 1.00 59.94 101 PHE A N 1
ATOM 757 C CA . PHE A 1 101 ? 5.778 1.415 -27.363 1.00 59.94 101 PHE A CA 1
ATOM 758 C C . PHE A 1 101 ? 6.213 2.831 -26.937 1.00 59.94 101 PHE A C 1
ATOM 760 O O . PHE A 1 101 ? 6.850 3.064 -25.903 1.00 59.94 101 PHE A O 1
ATOM 767 N N . GLY A 1 102 ? 6.116 3.737 -27.885 1.00 55.97 102 GLY A N 1
ATOM 768 C CA . GLY A 1 102 ? 6.586 5.090 -27.735 1.00 55.97 102 GLY A CA 1
ATOM 769 C C . GLY A 1 102 ? 5.665 5.899 -28.597 1.00 55.97 102 GLY A C 1
ATOM 770 O O . GLY A 1 102 ? 5.568 5.652 -29.805 1.00 55.97 102 GLY A O 1
ATOM 771 N N . LEU A 1 103 ? 4.966 6.844 -27.980 1.00 49.91 103 LEU A N 1
ATOM 772 C CA . LEU A 1 103 ? 4.301 7.906 -28.708 1.00 49.91 103 LEU A CA 1
ATOM 773 C C . LEU A 1 103 ? 5.343 8.583 -29.600 1.00 49.91 103 LEU A C 1
ATOM 775 O O . LEU A 1 103 ? 6.109 9.447 -29.180 1.00 49.91 103 LEU A O 1
ATOM 779 N N . ARG A 1 104 ? 5.366 8.190 -30.874 1.00 44.06 104 ARG A N 1
ATOM 780 C CA 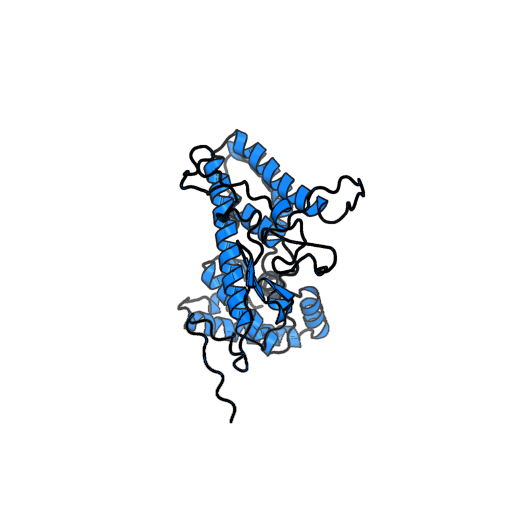. ARG A 1 104 ? 5.884 9.053 -31.923 1.00 44.06 104 ARG A CA 1
ATOM 781 C C . ARG A 1 104 ? 5.000 10.300 -31.845 1.00 44.06 104 ARG A C 1
ATOM 783 O O . ARG A 1 104 ? 3.784 10.126 -31.956 1.00 44.06 104 ARG A O 1
ATOM 790 N N . PRO A 1 105 ? 5.548 11.504 -31.597 1.00 44.59 105 PRO A N 1
ATOM 791 C CA . PRO A 1 105 ? 4.730 12.699 -31.459 1.0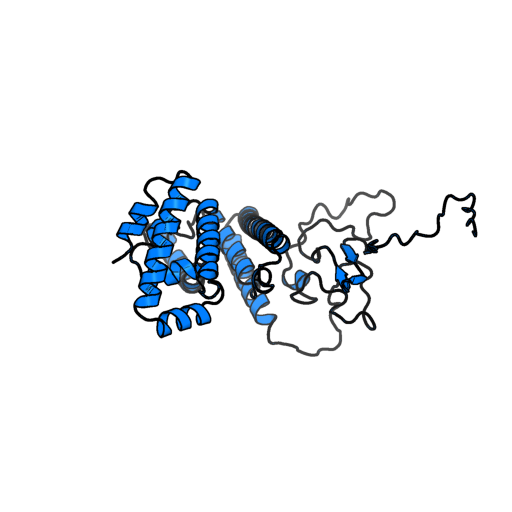0 44.59 105 PRO A CA 1
ATOM 792 C C . PRO A 1 105 ? 3.861 12.799 -32.708 1.00 44.59 105 PRO A C 1
ATOM 794 O O . PRO A 1 105 ? 4.381 12.849 -33.826 1.00 44.59 105 PRO A O 1
ATOM 797 N N . SER A 1 106 ? 2.543 12.702 -32.526 1.00 42.66 106 SER A N 1
ATOM 798 C CA . SER A 1 106 ? 1.606 12.862 -33.625 1.00 42.66 106 SER A CA 1
ATOM 799 C C . SER A 1 106 ? 1.808 14.270 -34.158 1.00 42.66 106 SER A C 1
ATOM 801 O O . SER A 1 106 ? 1.630 15.242 -33.426 1.00 42.66 106 SER A O 1
ATOM 803 N N . SER A 1 107 ? 2.164 14.384 -35.430 1.00 46.75 107 SER A N 1
ATOM 804 C CA . SER A 1 107 ? 2.275 15.646 -36.167 1.00 46.75 107 SER A CA 1
ATOM 805 C C . SER A 1 107 ? 0.953 16.419 -36.274 1.00 46.75 107 SER A C 1
ATOM 807 O O . SER A 1 107 ? 0.904 17.455 -36.931 1.00 46.75 107 SER A O 1
ATOM 809 N N . ASP A 1 108 ? -0.115 15.924 -35.649 1.00 43.06 108 ASP A N 1
ATOM 810 C CA . ASP A 1 108 ? -1.485 16.226 -36.040 1.00 43.06 108 ASP A CA 1
ATOM 811 C C . ASP A 1 108 ? -2.192 17.177 -35.057 1.00 43.06 108 ASP A C 1
ATOM 813 O O . ASP A 1 108 ? -3.369 17.467 -35.234 1.00 43.06 108 ASP A O 1
ATOM 817 N N . GLY A 1 109 ? -1.481 17.723 -34.061 1.00 43.19 109 GLY A N 1
ATOM 818 C CA . GLY A 1 109 ? -1.901 18.935 -33.340 1.00 43.19 109 GLY A CA 1
ATOM 819 C C . GLY A 1 109 ? -3.237 18.868 -32.590 1.00 43.19 109 GLY A C 1
ATOM 820 O O . GLY A 1 109 ? -3.839 19.912 -32.355 1.00 43.19 109 GLY A O 1
ATOM 821 N N . ILE A 1 110 ? -3.725 17.679 -32.225 1.00 42.03 110 ILE A N 1
ATOM 822 C CA . ILE A 1 110 ? -4.952 17.550 -31.431 1.00 42.03 110 ILE A CA 1
ATOM 823 C C . ILE A 1 110 ? -4.578 17.589 -29.947 1.00 42.03 110 ILE A C 1
ATOM 825 O O . ILE A 1 110 ? -4.019 16.636 -29.407 1.00 42.03 110 ILE A O 1
ATOM 829 N N . GLU A 1 111 ? -4.868 18.727 -29.319 1.00 46.59 111 GLU A N 1
ATOM 830 C CA . GLU A 1 111 ? -4.728 18.992 -27.886 1.00 46.59 111 GLU A CA 1
ATOM 831 C C . GLU A 1 111 ? -5.668 18.079 -27.076 1.00 46.59 111 GLU A C 1
ATOM 833 O O . GLU A 1 111 ? -6.858 18.355 -26.932 1.00 46.59 111 GLU A O 1
ATOM 838 N N . GLU A 1 112 ? -5.148 16.976 -26.530 1.00 46.00 112 GLU A N 1
ATOM 839 C CA . GLU A 1 112 ? -5.803 16.232 -25.443 1.00 46.00 112 GLU A CA 1
ATOM 840 C C . GLU A 1 112 ? -5.154 16.616 -24.100 1.00 46.00 112 GLU A C 1
ATOM 842 O O . GLU A 1 112 ? -4.472 15.849 -23.421 1.00 46.00 112 GLU A O 1
ATOM 847 N N . GLU A 1 113 ? -5.361 17.886 -23.766 1.00 50.00 113 GLU A N 1
ATOM 848 C CA . GLU A 1 113 ? -4.928 18.611 -22.574 1.00 50.00 113 GLU A CA 1
ATOM 849 C C . GLU A 1 113 ? -5.957 18.357 -21.446 1.00 50.00 113 GLU A C 1
ATOM 851 O O . GLU A 1 113 ? -7.035 18.947 -21.444 1.00 50.00 113 GLU A O 1
ATOM 856 N N . SER A 1 114 ? -5.722 17.411 -20.516 1.00 49.41 114 SER A N 1
ATOM 857 C CA . SER A 1 114 ? -6.439 17.419 -19.209 1.00 49.41 114 SER A CA 1
ATOM 858 C C . SER A 1 114 ? -5.936 16.443 -18.128 1.00 49.41 114 SER A C 1
ATOM 860 O O . SER A 1 114 ? -6.281 16.606 -16.950 1.00 49.41 114 SER A O 1
ATOM 862 N N . TYR A 1 115 ? -5.141 15.415 -18.444 1.00 40.59 115 TYR A N 1
ATOM 863 C CA . TYR A 1 115 ? -4.639 14.460 -17.432 1.00 40.59 115 TYR A CA 1
ATOM 864 C C . TYR A 1 115 ? -3.115 14.493 -17.294 1.00 40.59 115 TYR A C 1
ATOM 866 O O . TYR A 1 115 ? -2.616 14.550 -16.170 1.00 40.59 115 TYR A O 1
ATOM 874 N N . TRP A 1 116 ? -2.393 14.547 -18.416 1.00 43.56 116 TRP A N 1
ATOM 875 C CA . TRP A 1 116 ? -0.929 14.558 -18.436 1.00 43.56 116 TRP A CA 1
ATOM 876 C C . TRP A 1 116 ? -0.323 15.847 -17.895 1.00 43.56 116 TRP A C 1
ATOM 878 O O . TRP A 1 116 ? 0.643 15.757 -17.141 1.00 43.56 116 TRP A O 1
ATOM 888 N N . ASP A 1 117 ? -0.946 17.004 -18.132 1.00 48.81 117 ASP A N 1
ATOM 889 C CA . ASP A 1 117 ? -0.447 18.284 -17.610 1.00 48.81 117 ASP A CA 1
ATOM 890 C C . ASP A 1 117 ? -0.371 18.303 -16.088 1.00 48.81 117 ASP A C 1
ATOM 892 O O . ASP A 1 117 ? 0.533 18.902 -15.535 1.00 48.81 117 ASP A O 1
ATOM 896 N N . ARG A 1 118 ? -1.239 17.573 -15.375 1.00 43.25 118 ARG A N 1
ATOM 897 C CA . ARG A 1 118 ? -1.191 17.515 -13.902 1.00 43.25 118 ARG A CA 1
ATOM 898 C C . ARG A 1 118 ? -0.050 16.647 -13.371 1.00 43.25 118 ARG A C 1
ATOM 900 O O . ARG A 1 118 ? 0.471 16.914 -12.287 1.00 43.25 118 ARG A O 1
ATOM 907 N N . THR A 1 119 ? 0.331 15.604 -14.107 1.00 44.81 119 THR A N 1
ATOM 908 C CA . THR A 1 119 ? 1.469 14.746 -13.745 1.00 44.81 119 THR A CA 1
ATOM 909 C C . THR A 1 119 ? 2.781 15.410 -14.156 1.00 44.81 119 THR A C 1
ATOM 911 O O . THR A 1 119 ? 3.719 15.409 -13.362 1.00 44.81 119 THR A O 1
ATOM 914 N N . VAL A 1 120 ? 2.817 16.040 -15.336 1.00 49.28 120 VAL A N 1
ATOM 915 C CA . VAL A 1 120 ? 3.945 16.845 -15.827 1.00 49.28 120 VAL A CA 1
ATOM 916 C C . VAL A 1 120 ? 4.160 18.060 -14.929 1.00 49.28 120 VAL A C 1
ATOM 918 O O . VAL A 1 120 ? 5.253 18.201 -14.412 1.00 49.28 120 VAL A O 1
ATOM 921 N N . GLU A 1 121 ? 3.136 18.847 -14.592 1.00 47.38 121 GLU A N 1
ATOM 922 C CA . GLU A 1 121 ? 3.252 20.007 -13.690 1.00 47.38 121 GLU A CA 1
ATOM 923 C C . GLU A 1 121 ? 3.726 19.598 -12.282 1.00 47.38 121 GLU A C 1
ATOM 925 O O . GLU A 1 121 ? 4.515 20.302 -11.655 1.00 47.38 121 GLU A O 1
ATOM 930 N N . GLY A 1 122 ? 3.314 18.424 -11.783 1.00 47.44 122 GLY A N 1
ATOM 931 C CA . GLY A 1 122 ? 3.785 17.884 -10.502 1.00 47.44 122 GLY A CA 1
ATOM 932 C C . GLY A 1 122 ? 5.249 17.426 -10.522 1.00 47.44 122 GLY A C 1
ATOM 933 O O . GLY A 1 122 ? 5.993 17.687 -9.571 1.00 47.44 122 GLY A O 1
ATOM 934 N N . VAL A 1 123 ? 5.675 16.767 -11.603 1.00 48.66 123 VAL A N 1
ATOM 935 C CA . VAL A 1 123 ? 7.062 16.317 -11.807 1.00 48.66 123 VAL A CA 1
ATOM 936 C C . VAL A 1 123 ? 7.971 17.503 -12.128 1.00 48.66 123 VAL A C 1
ATOM 938 O O . VAL A 1 123 ? 9.027 17.624 -11.518 1.00 48.66 123 VAL A O 1
ATOM 941 N N . GLU A 1 124 ? 7.543 18.430 -12.980 1.00 51.78 124 GLU A N 1
ATOM 942 C CA . GLU A 1 124 ? 8.225 19.691 -13.269 1.00 51.78 124 GLU A CA 1
ATOM 943 C C . GLU A 1 124 ? 8.313 20.574 -12.030 1.00 51.78 124 GLU A C 1
ATOM 945 O O . GLU A 1 124 ? 9.364 21.152 -11.799 1.00 51.78 124 GLU A O 1
ATOM 950 N N . MET A 1 125 ? 7.295 20.656 -11.167 1.00 52.41 125 MET A N 1
ATOM 951 C CA . MET A 1 125 ? 7.442 21.333 -9.873 1.00 52.41 125 MET A CA 1
ATOM 952 C C . MET A 1 125 ? 8.505 20.661 -9.000 1.00 52.41 125 MET A C 1
ATOM 954 O O . MET A 1 125 ? 9.290 21.360 -8.362 1.00 52.41 125 MET A O 1
ATOM 958 N N . GLY A 1 126 ? 8.543 19.326 -8.958 1.00 50.50 126 GLY A N 1
ATOM 959 C CA . GLY A 1 126 ? 9.547 18.569 -8.210 1.00 50.50 126 GLY A CA 1
ATOM 960 C C . GLY A 1 126 ? 10.962 18.761 -8.758 1.00 50.50 126 GLY A C 1
ATOM 961 O O . GLY A 1 126 ? 11.889 18.985 -7.985 1.00 50.50 126 GLY A O 1
ATOM 962 N N . ILE A 1 127 ? 11.116 18.742 -10.082 1.00 52.50 127 ILE A N 1
ATOM 963 C CA . ILE A 1 127 ? 12.385 18.920 -10.793 1.00 52.50 127 ILE A CA 1
ATOM 964 C C . ILE A 1 127 ? 12.826 20.380 -10.773 1.00 52.50 127 ILE A C 1
ATOM 966 O O . ILE A 1 127 ? 13.997 20.633 -10.548 1.00 52.50 127 ILE A O 1
ATOM 970 N N . ASN A 1 128 ? 11.928 21.351 -10.930 1.00 52.25 128 ASN A N 1
ATOM 971 C CA . ASN A 1 128 ? 12.253 22.776 -10.847 1.00 52.25 128 ASN A CA 1
ATOM 972 C C . ASN A 1 128 ? 12.563 23.188 -9.407 1.00 52.25 128 ASN A C 1
ATOM 974 O O . ASN A 1 128 ? 13.472 23.989 -9.187 1.00 52.25 128 ASN A O 1
ATOM 978 N N . ALA A 1 129 ? 11.881 22.609 -8.412 1.00 50.38 129 ALA A N 1
ATOM 979 C CA . ALA A 1 129 ? 12.292 22.730 -7.019 1.00 50.38 129 ALA A CA 1
ATOM 980 C C . ALA A 1 129 ? 13.680 22.103 -6.834 1.00 50.38 129 ALA A C 1
ATOM 982 O O . ALA A 1 129 ? 14.593 22.790 -6.390 1.00 50.38 129 ALA A O 1
ATOM 983 N N . ALA A 1 130 ? 13.886 20.856 -7.264 1.00 47.62 130 ALA A N 1
ATOM 984 C CA . ALA A 1 130 ? 15.185 20.197 -7.194 1.00 47.62 130 ALA A CA 1
ATOM 985 C C . ALA A 1 130 ? 16.282 20.988 -7.917 1.00 47.62 130 ALA A C 1
ATOM 987 O O . ALA A 1 130 ? 17.348 21.109 -7.348 1.00 47.62 130 ALA A O 1
ATOM 988 N N . ALA A 1 131 ? 16.029 21.591 -9.080 1.00 48.06 131 ALA A N 1
ATOM 989 C CA . ALA A 1 131 ? 16.963 22.397 -9.869 1.00 48.06 131 ALA A CA 1
ATOM 990 C C . ALA A 1 131 ? 17.289 23.743 -9.201 1.00 48.06 131 ALA A C 1
ATOM 992 O O . ALA A 1 131 ? 18.446 24.157 -9.173 1.00 48.06 131 ALA A O 1
ATOM 993 N N . THR A 1 132 ? 16.288 24.394 -8.600 1.00 52.22 132 THR A N 1
ATOM 994 C CA . THR A 1 132 ? 16.462 25.632 -7.817 1.00 52.22 132 THR A CA 1
ATOM 995 C C . THR A 1 132 ? 17.226 25.375 -6.510 1.00 52.22 132 THR A C 1
ATOM 997 O O . THR A 1 132 ? 17.940 26.247 -6.025 1.00 52.22 132 THR A O 1
ATOM 1000 N N . PHE A 1 133 ? 17.108 24.176 -5.931 1.00 47.38 133 PHE A N 1
ATOM 1001 C CA . PHE A 1 133 ? 17.893 23.751 -4.766 1.00 47.38 133 PHE A CA 1
ATOM 1002 C C . PHE A 1 133 ? 19.293 23.233 -5.164 1.00 47.38 133 PHE A C 1
ATOM 1004 O O . PHE A 1 133 ? 20.289 23.575 -4.531 1.00 47.38 133 PHE A O 1
ATOM 1011 N N . ALA A 1 134 ? 19.385 22.488 -6.264 1.00 44.38 134 ALA A N 1
ATOM 1012 C CA . ALA A 1 134 ? 20.593 21.930 -6.873 1.00 44.38 134 ALA A CA 1
ATOM 1013 C C . ALA A 1 134 ? 21.560 23.000 -7.384 1.00 44.38 134 ALA A C 1
ATOM 1015 O O . ALA A 1 134 ? 22.760 22.754 -7.448 1.00 44.38 134 ALA A O 1
ATOM 1016 N N . SER A 1 135 ? 21.084 24.210 -7.689 1.00 46.97 135 SER A N 1
ATOM 1017 C CA . SER A 1 135 ? 21.981 25.324 -8.006 1.00 46.97 135 SER A CA 1
ATOM 1018 C C . SER A 1 135 ? 22.871 25.741 -6.823 1.00 46.97 135 SER A C 1
ATOM 1020 O O . SER A 1 135 ? 23.796 26.525 -7.023 1.00 46.97 135 SER A O 1
ATOM 1022 N N . PHE A 1 136 ? 22.631 25.215 -5.611 1.00 45.81 136 PHE A N 1
ATOM 1023 C CA . PHE A 1 136 ? 23.425 25.488 -4.408 1.00 45.81 136 PHE A CA 1
ATOM 1024 C C . PHE A 1 136 ? 23.933 24.230 -3.665 1.00 45.81 136 PHE A C 1
ATOM 1026 O O . PHE A 1 136 ? 24.639 24.380 -2.667 1.00 45.81 136 PHE A O 1
ATOM 1033 N N . SER A 1 137 ? 23.623 23.004 -4.112 1.00 53.91 137 SER A N 1
ATOM 1034 C CA . SER A 1 137 ? 23.998 21.758 -3.413 1.00 53.91 137 SER A CA 1
ATOM 1035 C C . SER A 1 137 ? 24.255 20.568 -4.352 1.00 53.91 137 SER A C 1
ATOM 1037 O O . SER A 1 137 ? 24.027 20.647 -5.553 1.00 53.91 137 SER A O 1
ATOM 1039 N N . ASP A 1 138 ? 24.750 19.460 -3.788 1.00 77.06 138 ASP A N 1
ATOM 1040 C CA . ASP A 1 138 ? 25.092 18.190 -4.451 1.00 77.06 138 ASP A CA 1
ATOM 1041 C C . ASP A 1 138 ? 23.924 17.580 -5.262 1.00 77.06 138 ASP A C 1
ATOM 1043 O O . ASP A 1 138 ? 23.153 16.747 -4.782 1.00 77.06 138 ASP A O 1
ATOM 1047 N N . VAL A 1 139 ? 23.803 18.001 -6.525 1.00 73.00 139 VAL A N 1
ATOM 1048 C CA . VAL A 1 139 ? 22.766 17.557 -7.477 1.00 73.00 139 VAL A CA 1
ATOM 1049 C C . VAL A 1 139 ? 22.799 16.045 -7.689 1.00 73.00 139 VAL A C 1
ATOM 1051 O O . VAL A 1 139 ? 21.751 15.409 -7.832 1.00 73.00 139 VAL A O 1
ATOM 1054 N N . GLY A 1 140 ? 24.005 15.469 -7.699 1.00 76.12 140 GLY A N 1
ATOM 1055 C CA . GLY A 1 140 ? 24.217 14.034 -7.855 1.00 76.12 140 GLY A CA 1
ATOM 1056 C C . GLY A 1 140 ? 23.663 13.265 -6.662 1.00 76.12 140 GLY A C 1
ATOM 1057 O O . GLY A 1 140 ? 22.903 12.315 -6.848 1.00 76.12 140 GLY A O 1
ATOM 1058 N N . GLY A 1 141 ? 23.962 13.719 -5.444 1.00 79.69 141 GLY A N 1
ATOM 1059 C CA . GLY A 1 141 ? 23.417 13.150 -4.215 1.00 79.69 141 GLY A CA 1
ATOM 1060 C C . GLY A 1 141 ? 21.898 13.285 -4.111 1.00 79.69 141 GLY A C 1
ATOM 1061 O O . GLY A 1 141 ? 21.231 12.324 -3.723 1.00 79.69 141 GLY A O 1
ATOM 1062 N N . LEU A 1 142 ? 21.328 14.435 -4.494 1.00 81.94 142 LEU A N 1
ATOM 1063 C CA . LEU A 1 142 ? 19.875 14.633 -4.486 1.00 81.94 142 LEU A CA 1
ATOM 1064 C C . LEU A 1 142 ? 19.200 13.671 -5.467 1.00 81.94 142 LEU A C 1
ATOM 1066 O O . LEU A 1 142 ? 18.336 12.890 -5.071 1.00 81.94 142 LEU A O 1
ATOM 1070 N N . THR A 1 143 ? 19.648 13.658 -6.721 1.00 78.31 143 THR A N 1
ATOM 1071 C CA . THR A 1 143 ? 19.103 12.767 -7.755 1.00 78.31 143 THR A CA 1
ATOM 1072 C C . THR A 1 143 ? 19.264 11.298 -7.358 1.00 78.31 143 THR A C 1
ATOM 1074 O O . THR A 1 143 ? 18.314 10.523 -7.464 1.00 78.31 143 THR A O 1
ATOM 1077 N N . GLY A 1 144 ? 20.431 10.923 -6.825 1.00 80.31 144 GLY A N 1
ATOM 1078 C CA . GLY A 1 144 ? 20.711 9.575 -6.334 1.00 80.31 144 GLY A CA 1
ATOM 1079 C C . GLY A 1 144 ? 19.777 9.151 -5.201 1.00 80.31 144 GLY A C 1
ATOM 1080 O O . GLY A 1 144 ? 19.240 8.049 -5.235 1.00 80.31 144 GLY A O 1
ATOM 1081 N N . SER A 1 145 ? 19.507 10.035 -4.237 1.00 82.56 145 SER A N 1
ATOM 1082 C CA . SER A 1 145 ? 18.581 9.753 -3.130 1.00 82.56 145 SER A CA 1
ATOM 1083 C C . SER A 1 145 ? 17.124 9.595 -3.585 1.00 82.56 145 SER A C 1
ATOM 1085 O O . SER A 1 145 ? 16.411 8.717 -3.093 1.00 82.56 145 SER A O 1
ATOM 1087 N N . MET A 1 146 ? 16.682 10.414 -4.549 1.00 84.88 146 MET A N 1
ATOM 1088 C CA . MET A 1 146 ? 15.348 10.339 -5.147 1.00 84.88 146 MET A CA 1
ATOM 1089 C C . MET A 1 146 ? 15.188 9.036 -5.926 1.00 84.88 146 MET A C 1
ATOM 1091 O O . MET A 1 146 ? 14.207 8.325 -5.722 1.00 84.88 146 MET A O 1
ATOM 1095 N N . ALA A 1 147 ? 16.180 8.685 -6.749 1.00 81.38 147 ALA A N 1
ATOM 1096 C CA . ALA A 1 147 ? 16.207 7.433 -7.497 1.00 81.38 147 ALA A CA 1
ATOM 1097 C C . ALA A 1 147 ? 16.252 6.209 -6.570 1.00 81.38 147 ALA A C 1
ATOM 1099 O O . ALA A 1 147 ? 15.500 5.261 -6.778 1.00 81.38 147 ALA A O 1
ATOM 1100 N N . GLN A 1 148 ? 17.074 6.240 -5.514 1.00 83.12 148 GLN A N 1
ATOM 1101 C CA . GLN A 1 148 ? 17.136 5.165 -4.523 1.00 83.12 148 GLN A CA 1
ATOM 1102 C C . GLN A 1 148 ? 15.781 4.971 -3.832 1.00 83.12 148 GLN A C 1
ATOM 1104 O O . GLN A 1 148 ? 15.293 3.849 -3.750 1.00 83.12 148 GLN A O 1
ATOM 1109 N N . SER A 1 149 ? 15.146 6.051 -3.370 1.00 83.81 149 SER A N 1
ATOM 1110 C CA . SER A 1 149 ? 13.835 5.979 -2.714 1.00 83.81 149 SER A CA 1
ATOM 1111 C C . SER A 1 149 ? 12.738 5.485 -3.665 1.00 83.81 149 SER A C 1
ATOM 1113 O O . SER A 1 149 ? 11.878 4.696 -3.267 1.00 83.81 149 SER A O 1
ATOM 1115 N N . LEU A 1 150 ? 12.784 5.897 -4.937 1.00 83.56 150 LEU A N 1
ATOM 1116 C CA . LEU A 1 150 ? 11.886 5.396 -5.974 1.00 83.56 150 LEU A CA 1
ATOM 1117 C C . LEU A 1 150 ? 12.080 3.893 -6.208 1.00 83.56 150 LEU A C 1
ATOM 1119 O O . LEU A 1 150 ? 11.097 3.158 -6.233 1.00 83.56 150 LEU A O 1
ATOM 1123 N N . LEU A 1 151 ? 13.329 3.433 -6.326 1.00 81.94 151 LEU A N 1
ATOM 1124 C CA . LEU A 1 151 ? 13.663 2.022 -6.522 1.00 81.94 151 LEU A CA 1
ATOM 1125 C C . LEU A 1 151 ? 13.256 1.161 -5.318 1.00 81.94 151 LEU A C 1
ATOM 1127 O O . LEU A 1 151 ? 12.729 0.066 -5.508 1.00 81.94 151 LEU A O 1
ATOM 1131 N N . GLU A 1 152 ? 13.465 1.652 -4.093 1.00 79.81 152 GLU A N 1
ATOM 1132 C CA . GLU A 1 152 ? 13.019 0.994 -2.858 1.00 79.81 152 GLU A CA 1
ATOM 1133 C C . GLU A 1 152 ? 11.493 0.817 -2.860 1.00 79.81 152 GLU A C 1
ATOM 1135 O O . GLU A 1 152 ? 11.012 -0.311 -2.761 1.00 79.81 152 GLU A O 1
ATOM 1140 N N . ASN A 1 153 ? 10.734 1.898 -3.080 1.00 80.81 153 ASN A N 1
ATOM 1141 C CA . ASN A 1 153 ? 9.268 1.841 -3.143 1.00 80.81 153 ASN A CA 1
ATOM 1142 C C . ASN A 1 153 ? 8.772 0.948 -4.283 1.00 80.81 153 ASN A C 1
ATOM 1144 O O . ASN A 1 153 ? 7.806 0.204 -4.126 1.00 80.81 153 ASN A O 1
ATOM 1148 N N . TYR A 1 154 ? 9.424 1.005 -5.443 1.00 80.38 154 TYR A N 1
ATOM 1149 C CA . TYR A 1 154 ? 9.070 0.172 -6.583 1.00 80.38 154 TYR A CA 1
ATOM 1150 C C . TYR A 1 154 ? 9.313 -1.315 -6.304 1.00 80.38 154 TYR A C 1
ATOM 1152 O O . TYR A 1 154 ? 8.455 -2.140 -6.607 1.00 80.38 154 TYR A O 1
ATOM 1160 N N . SER A 1 155 ? 10.436 -1.660 -5.671 1.00 76.62 155 SER A N 1
ATOM 1161 C CA . SER A 1 155 ? 10.753 -3.042 -5.289 1.00 76.62 155 SER A CA 1
ATOM 1162 C C . SER A 1 155 ? 9.752 -3.583 -4.264 1.00 76.62 155 SER A C 1
ATOM 1164 O O . SER A 1 155 ? 9.265 -4.700 -4.405 1.00 76.62 155 SER A O 1
ATOM 1166 N N . GLU A 1 156 ? 9.386 -2.774 -3.267 1.00 76.62 156 GLU A N 1
ATOM 1167 C CA . GLU A 1 156 ? 8.350 -3.123 -2.284 1.00 76.62 156 GLU A CA 1
ATOM 1168 C C . GLU A 1 156 ? 6.977 -3.304 -2.940 1.00 76.62 156 GLU A C 1
ATOM 1170 O O . GLU A 1 156 ? 6.212 -4.205 -2.591 1.00 76.62 156 GLU A O 1
ATOM 1175 N N . ASN A 1 157 ? 6.675 -2.472 -3.934 1.00 79.31 157 ASN A N 1
ATOM 1176 C CA . ASN A 1 157 ? 5.461 -2.591 -4.718 1.00 79.31 157 ASN A CA 1
ATOM 1177 C C . ASN A 1 157 ? 5.434 -3.890 -5.538 1.00 79.31 157 ASN A C 1
ATOM 1179 O O . ASN A 1 157 ? 4.412 -4.575 -5.552 1.00 79.31 157 ASN A O 1
ATOM 1183 N N . GLN A 1 158 ? 6.547 -4.272 -6.164 1.00 80.06 158 GLN A N 1
ATOM 1184 C CA . GLN A 1 158 ? 6.638 -5.544 -6.880 1.00 80.06 158 GLN A CA 1
ATOM 1185 C C . GLN A 1 158 ? 6.471 -6.751 -5.953 1.00 80.06 158 GLN A C 1
ATOM 1187 O O . GLN A 1 158 ? 5.778 -7.695 -6.319 1.00 80.06 158 GLN A O 1
ATOM 1192 N N . ASP A 1 159 ? 7.048 -6.714 -4.751 1.00 77.25 159 ASP A N 1
ATOM 1193 C CA . ASP A 1 159 ? 6.884 -7.783 -3.757 1.00 77.25 159 ASP A CA 1
ATOM 1194 C C . ASP A 1 159 ? 5.413 -7.909 -3.313 1.00 77.25 159 ASP A C 1
ATOM 1196 O O . ASP A 1 159 ? 4.842 -8.999 -3.268 1.00 77.25 159 ASP A O 1
ATOM 1200 N N . ALA A 1 160 ? 4.739 -6.775 -3.090 1.00 73.81 160 ALA A N 1
ATOM 1201 C CA . ALA A 1 160 ? 3.308 -6.753 -2.792 1.00 73.81 160 ALA A CA 1
ATOM 1202 C C . ALA A 1 160 ? 2.441 -7.263 -3.959 1.00 73.81 160 ALA A C 1
ATOM 1204 O O . ALA A 1 160 ? 1.442 -7.946 -3.716 1.00 73.81 160 ALA A O 1
ATOM 1205 N N . ASP A 1 161 ? 2.817 -6.948 -5.201 1.00 78.94 161 ASP A N 1
ATOM 1206 C CA . ASP A 1 161 ? 2.132 -7.426 -6.405 1.00 78.94 161 ASP A CA 1
ATOM 1207 C C . ASP A 1 161 ? 2.348 -8.935 -6.600 1.00 78.94 161 ASP A C 1
ATOM 1209 O O . ASP A 1 161 ? 1.416 -9.639 -6.982 1.00 78.94 161 ASP A O 1
ATOM 1213 N N . ALA A 1 162 ? 3.536 -9.456 -6.280 1.00 77.12 162 ALA A N 1
ATOM 1214 C CA . ALA A 1 162 ? 3.817 -10.888 -6.300 1.00 77.12 162 ALA A CA 1
ATOM 1215 C C . ALA A 1 162 ? 2.972 -11.640 -5.261 1.00 77.12 162 ALA A C 1
ATOM 1217 O O . ALA A 1 162 ? 2.336 -12.639 -5.596 1.00 77.12 162 ALA A O 1
ATOM 1218 N N . ASP A 1 163 ? 2.898 -11.133 -4.027 1.00 74.12 163 ASP A N 1
ATOM 1219 C CA . ASP A 1 163 ? 2.036 -11.689 -2.978 1.00 74.12 163 ASP A CA 1
ATOM 1220 C C . ASP A 1 163 ? 0.558 -11.704 -3.393 1.00 74.12 163 ASP A C 1
ATOM 1222 O O . ASP A 1 163 ? -0.134 -12.698 -3.179 1.00 74.12 163 ASP A O 1
ATOM 1226 N N . TRP A 1 164 ? 0.078 -10.615 -4.004 1.00 85.19 164 TRP A N 1
ATOM 1227 C CA . TRP A 1 164 ? -1.276 -10.550 -4.554 1.00 85.19 164 TRP A CA 1
ATOM 1228 C C . TRP A 1 164 ? -1.487 -11.583 -5.666 1.00 85.19 164 TRP A C 1
ATOM 1230 O O . TRP A 1 164 ? -2.473 -12.315 -5.642 1.00 85.19 164 TRP A O 1
ATOM 1240 N N . ALA A 1 165 ? -0.548 -11.691 -6.608 1.00 81.25 165 ALA A N 1
ATOM 1241 C CA . ALA A 1 165 ? -0.649 -12.614 -7.736 1.00 81.25 165 ALA A CA 1
ATOM 1242 C C . ALA A 1 165 ? -0.641 -14.093 -7.303 1.00 81.25 165 ALA A C 1
ATOM 1244 O O . ALA A 1 165 ? -1.134 -14.955 -8.034 1.00 81.25 165 ALA A O 1
ATOM 1245 N N . MET A 1 166 ? -0.092 -14.401 -6.123 1.00 78.19 166 MET A N 1
ATOM 1246 C CA . MET A 1 166 ? -0.088 -15.750 -5.552 1.00 78.19 166 MET A CA 1
ATOM 1247 C C . MET A 1 166 ? -1.384 -16.110 -4.804 1.00 78.19 166 MET A C 1
ATOM 1249 O O . MET A 1 166 ? -1.661 -17.300 -4.634 1.00 78.19 166 MET A O 1
ATOM 1253 N N . ASP A 1 167 ? -2.193 -15.137 -4.374 1.00 77.44 167 ASP A N 1
ATOM 1254 C CA . ASP A 1 167 ? -3.434 -15.369 -3.625 1.00 77.44 167 ASP A CA 1
ATOM 1255 C C . ASP A 1 167 ? -4.671 -14.961 -4.439 1.00 77.44 167 ASP A C 1
ATOM 1257 O O . ASP A 1 167 ? -5.162 -13.834 -4.400 1.00 77.44 167 ASP A O 1
ATOM 1261 N N . TRP A 1 168 ? -5.241 -15.954 -5.122 1.00 83.31 168 TRP A N 1
ATOM 1262 C CA . TRP A 1 168 ? -6.442 -15.828 -5.952 1.00 83.31 168 TRP A CA 1
ATOM 1263 C C . TRP A 1 168 ? -7.711 -15.439 -5.177 1.00 83.31 168 TRP A C 1
ATOM 1265 O O . TRP A 1 168 ? -8.739 -15.162 -5.792 1.00 83.31 168 TRP A O 1
ATOM 1275 N N . SER A 1 169 ? -7.682 -15.441 -3.838 1.00 80.75 169 SER A N 1
ATOM 1276 C CA . SER A 1 169 ? -8.795 -14.928 -3.031 1.00 80.75 169 SER A CA 1
ATOM 1277 C C . SER A 1 169 ? -8.794 -13.399 -2.918 1.00 80.75 169 SER A C 1
ATOM 1279 O O . SER A 1 169 ? -9.790 -12.812 -2.485 1.00 80.75 169 SER A O 1
ATOM 1281 N N . MET A 1 170 ? -7.697 -12.746 -3.311 1.00 71.88 170 MET A N 1
ATOM 1282 C CA . MET A 1 170 ? -7.546 -11.296 -3.273 1.00 71.88 170 MET A CA 1
ATOM 1283 C C . MET A 1 170 ? -8.228 -10.640 -4.480 1.00 71.88 170 MET A C 1
ATOM 1285 O O . MET A 1 170 ? -8.183 -11.134 -5.600 1.00 71.88 170 MET A O 1
ATOM 1289 N N . SER A 1 171 ? -8.873 -9.492 -4.261 1.00 79.38 171 SER A N 1
ATOM 1290 C CA . SER A 1 171 ? -9.536 -8.742 -5.337 1.00 79.38 171 SER A CA 1
ATOM 1291 C C . SER A 1 171 ? -8.515 -8.110 -6.290 1.00 79.38 171 SER A C 1
ATOM 1293 O O . SER A 1 171 ? -7.509 -7.573 -5.834 1.00 79.38 171 SER A O 1
ATOM 1295 N N . ASP A 1 172 ? -8.826 -8.043 -7.589 1.00 73.44 172 ASP A N 1
ATOM 1296 C CA . ASP A 1 172 ? -8.011 -7.358 -8.616 1.00 73.44 172 ASP A CA 1
ATOM 1297 C C . ASP A 1 172 ? -7.684 -5.884 -8.293 1.00 73.44 172 ASP A C 1
ATOM 1299 O O . ASP A 1 172 ? -6.686 -5.320 -8.749 1.00 73.44 172 ASP A O 1
ATOM 1303 N N . ASN A 1 173 ? -8.498 -5.252 -7.443 1.00 71.12 173 ASN A N 1
ATOM 1304 C CA . ASN A 1 173 ? -8.277 -3.885 -6.972 1.00 71.12 173 ASN A CA 1
ATOM 1305 C C . ASN A 1 173 ? -7.112 -3.750 -5.975 1.00 71.12 173 ASN A C 1
ATOM 1307 O O . ASN A 1 173 ? -6.789 -2.632 -5.581 1.00 71.12 173 ASN A O 1
ATOM 1311 N N . TRP A 1 174 ? -6.517 -4.854 -5.513 1.00 66.06 174 TRP A N 1
ATOM 1312 C CA . TRP A 1 174 ? -5.362 -4.816 -4.610 1.00 66.06 174 TRP A CA 1
ATOM 1313 C C . TRP A 1 174 ? -4.038 -4.600 -5.348 1.00 66.06 174 TRP A C 1
ATOM 1315 O O . TRP A 1 174 ? -3.153 -3.959 -4.790 1.00 66.06 174 TRP A O 1
ATOM 1325 N N . HIS A 1 175 ? -3.919 -5.061 -6.596 1.00 67.88 175 HIS A N 1
ATOM 1326 C CA . HIS A 1 175 ? -2.765 -4.760 -7.450 1.00 67.88 175 HIS A CA 1
ATOM 1327 C C . HIS A 1 175 ? -2.845 -3.349 -8.033 1.00 67.88 175 HIS A C 1
ATOM 1329 O O . HIS A 1 175 ? -1.866 -2.601 -8.081 1.00 67.88 175 HIS A O 1
ATOM 1335 N N . SER A 1 176 ? -4.049 -2.967 -8.457 1.00 58.09 176 SER A N 1
ATOM 1336 C CA . SER A 1 176 ? -4.317 -1.665 -9.048 1.00 58.09 176 SER A CA 1
ATOM 1337 C C . SER A 1 176 ? -4.264 -0.616 -7.943 1.00 58.09 176 SER A C 1
ATOM 1339 O O . SER A 1 176 ? -5.277 -0.272 -7.341 1.00 58.09 176 SER A O 1
ATOM 1341 N N . ARG A 1 177 ? -3.075 -0.070 -7.667 1.00 66.38 177 ARG A N 1
ATOM 1342 C CA . ARG A 1 177 ? -2.878 1.037 -6.710 1.00 66.38 177 ARG A CA 1
ATOM 1343 C C . ARG A 1 177 ? -3.735 2.270 -7.037 1.00 66.38 177 ARG A C 1
ATOM 1345 O O . ARG A 1 177 ? -3.774 3.197 -6.235 1.00 66.38 177 ARG A O 1
ATOM 1352 N N . ASN A 1 178 ? -4.441 2.269 -8.180 1.00 66.56 178 ASN A N 1
ATOM 1353 C CA . ASN A 1 178 ? -5.441 3.236 -8.656 1.00 66.56 178 ASN A CA 1
ATOM 1354 C C . ASN A 1 178 ? -4.954 4.694 -8.673 1.00 66.56 178 ASN A C 1
ATOM 1356 O O . ASN A 1 178 ? -5.735 5.611 -8.907 1.00 66.56 178 ASN A O 1
ATOM 1360 N N . SER A 1 179 ? -3.667 4.906 -8.412 1.00 71.19 179 SER A N 1
ATOM 1361 C CA . SER A 1 179 ? -3.002 6.189 -8.310 1.00 71.19 179 SER A CA 1
ATOM 1362 C C . SER A 1 179 ? -1.493 5.991 -8.469 1.00 71.19 179 SER A C 1
ATOM 1364 O O . SER A 1 179 ? -0.920 5.015 -7.975 1.00 71.19 179 SER A O 1
ATOM 1366 N N . SER A 1 180 ? -0.856 6.941 -9.149 1.00 75.00 180 SER A N 1
ATOM 1367 C CA . SER A 1 180 ? 0.597 7.085 -9.264 1.00 75.00 180 SER A CA 1
ATOM 1368 C C . SER A 1 180 ? 1.181 8.037 -8.211 1.00 75.00 180 SER A C 1
ATOM 1370 O O . SER A 1 180 ? 2.363 8.364 -8.282 1.00 75.00 180 SER A O 1
ATOM 1372 N N . ASP A 1 181 ? 0.386 8.482 -7.226 1.00 74.44 181 ASP A N 1
ATOM 1373 C CA . ASP A 1 181 ? 0.823 9.423 -6.178 1.00 74.44 181 ASP A CA 1
ATOM 1374 C C . ASP A 1 181 ? 2.055 8.912 -5.406 1.00 74.44 181 ASP A C 1
ATOM 1376 O O . ASP A 1 181 ? 2.880 9.706 -4.952 1.00 74.44 181 ASP A O 1
ATOM 1380 N N . TRP A 1 182 ? 2.219 7.587 -5.313 1.00 79.00 182 TRP A N 1
ATOM 1381 C CA . TRP A 1 182 ? 3.364 6.946 -4.660 1.00 79.00 182 TRP A CA 1
ATOM 1382 C C . TRP A 1 182 ? 4.709 7.297 -5.324 1.00 79.00 182 TRP A C 1
ATOM 1384 O O . TRP A 1 182 ? 5.733 7.315 -4.647 1.00 79.00 182 TRP A O 1
ATOM 1394 N N . VAL A 1 183 ? 4.728 7.616 -6.626 1.00 79.38 183 VAL A N 1
ATOM 1395 C CA . VAL A 1 183 ? 5.950 8.019 -7.349 1.00 79.38 183 VAL A CA 1
ATOM 1396 C C . VAL A 1 183 ? 6.434 9.376 -6.845 1.00 79.38 183 VAL A C 1
ATOM 1398 O O . VAL A 1 183 ? 7.598 9.531 -6.478 1.00 79.38 183 VAL A O 1
ATOM 1401 N N . GLN A 1 184 ? 5.523 10.353 -6.773 1.00 75.81 184 GLN A N 1
ATOM 1402 C CA . GLN A 1 184 ? 5.830 11.695 -6.269 1.00 75.81 184 GLN A CA 1
ATOM 1403 C C . GLN A 1 184 ? 6.254 11.643 -4.800 1.00 75.81 184 GLN A C 1
ATOM 1405 O O . GLN A 1 184 ? 7.195 12.319 -4.391 1.00 75.81 184 GLN A O 1
ATOM 1410 N N . GLU A 1 185 ? 5.581 10.810 -4.011 1.00 76.38 185 GLU A N 1
ATOM 1411 C CA . GLU A 1 185 ? 5.942 10.554 -2.623 1.00 76.38 185 GLU A CA 1
ATOM 1412 C C . GLU A 1 185 ? 7.350 9.970 -2.490 1.00 76.38 185 GLU A C 1
ATOM 1414 O O . GLU A 1 185 ? 8.151 10.496 -1.720 1.00 76.38 185 GLU A O 1
ATOM 1419 N N . ALA A 1 186 ? 7.682 8.928 -3.253 1.00 79.19 186 ALA A N 1
ATOM 1420 C CA . ALA A 1 186 ? 8.994 8.298 -3.188 1.00 79.19 186 ALA A CA 1
ATOM 1421 C C . ALA A 1 186 ? 10.111 9.288 -3.552 1.00 79.19 186 ALA A C 1
ATOM 1423 O O . ALA A 1 186 ? 11.140 9.337 -2.871 1.00 79.19 186 ALA A O 1
ATOM 1424 N N . MET A 1 187 ? 9.880 10.134 -4.560 1.00 82.12 187 MET A N 1
ATOM 1425 C CA . MET A 1 187 ? 10.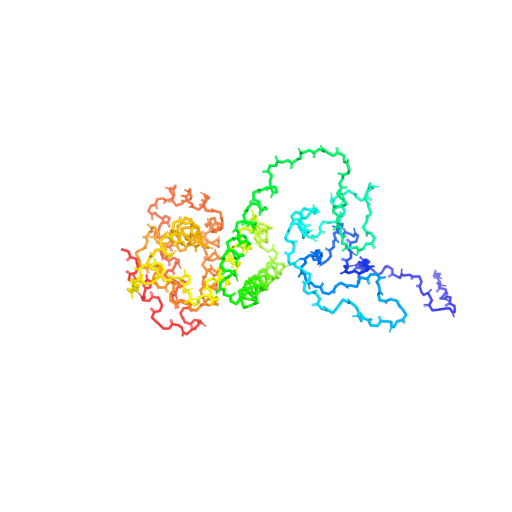788 11.221 -4.934 1.00 82.12 187 MET A CA 1
ATOM 1426 C C . MET A 1 187 ? 10.940 12.251 -3.806 1.00 82.12 187 MET A C 1
ATOM 1428 O O . MET A 1 187 ? 12.061 12.625 -3.465 1.00 82.12 187 MET A O 1
ATOM 1432 N N . LEU A 1 188 ? 9.838 12.672 -3.176 1.00 79.44 188 LEU A N 1
ATOM 1433 C CA . LEU A 1 188 ? 9.876 13.591 -2.036 1.00 79.44 188 LEU A CA 1
ATOM 1434 C C . LEU A 1 188 ? 10.643 12.992 -0.854 1.00 79.44 188 LEU A C 1
ATOM 1436 O O . LEU A 1 188 ? 11.496 13.667 -0.288 1.00 79.44 188 LEU A O 1
ATOM 1440 N N . VAL A 1 189 ? 10.387 11.732 -0.494 1.00 80.06 189 VAL A N 1
ATOM 1441 C CA . VAL A 1 189 ? 11.094 11.034 0.593 1.00 80.06 189 VAL A CA 1
ATOM 1442 C C . VAL A 1 189 ? 12.596 10.971 0.319 1.00 80.06 189 VAL A C 1
ATOM 1444 O O . VAL A 1 189 ? 13.384 11.231 1.228 1.00 80.06 189 VAL A O 1
ATOM 1447 N N . GLY A 1 190 ? 13.002 10.686 -0.921 1.00 84.38 190 GLY A N 1
ATOM 1448 C CA . GLY A 1 190 ? 14.409 10.734 -1.317 1.00 84.38 190 GLY A CA 1
ATOM 1449 C C . GLY A 1 190 ? 15.014 12.122 -1.112 1.00 84.38 190 GLY A C 1
ATOM 1450 O O . GLY A 1 190 ? 16.032 12.249 -0.434 1.00 84.38 190 GLY A O 1
ATOM 1451 N N . ALA A 1 191 ? 14.325 13.172 -1.570 1.00 83.69 191 ALA A N 1
ATOM 1452 C CA . ALA A 1 191 ? 14.759 14.550 -1.353 1.00 83.69 191 ALA A CA 1
ATOM 1453 C C . ALA A 1 191 ? 14.882 14.906 0.142 1.00 83.69 191 ALA A C 1
ATOM 1455 O O . ALA A 1 191 ? 15.877 15.498 0.554 1.00 83.69 191 ALA A O 1
ATOM 1456 N N . TYR A 1 192 ? 13.924 14.495 0.981 1.00 81.81 192 TYR A N 1
ATOM 1457 C CA . TYR A 1 192 ? 13.993 14.671 2.438 1.00 81.81 192 TYR A CA 1
ATOM 1458 C C . TYR A 1 192 ? 15.227 13.985 3.039 1.00 81.81 192 TYR A C 1
ATOM 1460 O O . TYR A 1 192 ? 15.981 14.613 3.787 1.00 81.81 192 TYR A O 1
ATOM 1468 N N . ARG A 1 193 ? 15.480 12.725 2.656 1.00 82.25 193 ARG A N 1
ATOM 1469 C CA . ARG A 1 193 ? 16.656 11.965 3.103 1.00 82.25 193 ARG A CA 1
ATOM 1470 C C . ARG A 1 193 ? 17.967 12.641 2.703 1.00 82.25 193 ARG A C 1
ATOM 1472 O O . ARG A 1 193 ? 18.871 12.693 3.530 1.00 82.25 193 ARG A O 1
ATOM 1479 N N . HIS A 1 194 ? 18.066 13.195 1.491 1.00 85.00 194 HIS A N 1
ATOM 1480 C CA . HIS A 1 194 ? 19.270 13.908 1.042 1.00 85.00 194 HIS A CA 1
ATOM 1481 C C . HIS A 1 194 ? 19.634 15.081 1.954 1.00 85.00 194 HIS A C 1
ATOM 1483 O O . HIS A 1 194 ? 20.792 15.242 2.327 1.00 85.00 194 HIS A O 1
ATOM 1489 N N . PHE A 1 195 ? 18.640 15.865 2.371 1.00 83.12 195 PHE A N 1
ATOM 1490 C CA . PHE A 1 195 ? 18.857 17.006 3.261 1.00 83.12 195 PHE A CA 1
ATOM 1491 C C . PHE A 1 195 ? 18.929 16.622 4.744 1.00 83.12 195 PHE A C 1
ATOM 1493 O O . PHE A 1 195 ? 18.942 17.507 5.601 1.00 83.12 195 PHE A O 1
ATOM 1500 N N . ASN A 1 196 ? 18.949 15.320 5.059 1.00 81.56 196 ASN A N 1
ATOM 1501 C CA . ASN A 1 196 ? 18.839 14.795 6.419 1.00 81.56 196 ASN A CA 1
ATOM 1502 C C . ASN A 1 196 ? 17.640 15.394 7.183 1.00 81.56 196 ASN A C 1
ATOM 1504 O O . ASN A 1 196 ? 17.663 15.578 8.401 1.00 81.56 196 ASN A O 1
ATOM 1508 N N . LEU A 1 197 ? 16.594 15.748 6.437 1.00 78.25 197 LEU A N 1
ATOM 1509 C CA . LEU A 1 197 ? 15.335 16.210 6.976 1.00 78.25 197 LEU A CA 1
ATOM 1510 C C . LEU A 1 197 ? 14.521 14.955 7.225 1.00 78.25 197 LEU A C 1
ATOM 1512 O O . LEU A 1 197 ? 14.101 14.291 6.281 1.00 78.25 197 LEU A O 1
ATOM 1516 N N . ASP A 1 198 ? 14.320 14.610 8.490 1.00 62.25 198 ASP A N 1
ATOM 1517 C CA . ASP A 1 198 ? 13.451 13.496 8.827 1.00 62.25 198 ASP A CA 1
ATOM 1518 C C . ASP A 1 198 ? 12.034 13.810 8.296 1.00 62.25 198 ASP A C 1
ATOM 1520 O O . ASP A 1 198 ? 11.404 14.764 8.780 1.00 62.25 198 ASP A O 1
ATOM 1524 N N . PRO A 1 199 ? 11.513 13.054 7.303 1.00 59.44 199 PRO A N 1
ATOM 1525 C CA . PRO A 1 199 ? 10.193 13.313 6.728 1.00 59.44 199 PRO A CA 1
ATOM 1526 C C . PRO A 1 199 ? 9.070 13.191 7.775 1.00 59.44 199 PRO A C 1
ATOM 1528 O O . PRO A 1 199 ? 7.948 13.652 7.548 1.00 59.44 199 PRO A O 1
ATOM 1531 N N . TRP A 1 200 ? 9.374 12.621 8.946 1.00 54.69 200 TRP A N 1
ATOM 1532 C CA . TRP A 1 200 ? 8.453 12.387 10.047 1.00 54.69 200 TRP A CA 1
ATOM 1533 C C . TRP A 1 200 ? 8.515 13.456 11.160 1.00 54.69 200 TRP A C 1
ATOM 1535 O O . TRP A 1 200 ? 7.570 13.544 11.948 1.00 54.69 200 TRP A O 1
ATOM 1545 N N . MET A 1 201 ? 9.537 14.329 11.212 1.00 44.59 201 MET A N 1
ATOM 1546 C CA . MET A 1 201 ? 9.724 15.341 12.281 1.00 44.59 201 MET A CA 1
ATOM 1547 C C . MET A 1 201 ? 9.153 16.738 11.976 1.00 44.59 201 MET A C 1
ATOM 1549 O O . MET A 1 201 ? 9.650 17.764 12.440 1.00 44.59 201 MET A O 1
ATOM 1553 N N . GLY A 1 202 ? 8.026 16.815 11.273 1.00 43.66 202 GLY A N 1
ATOM 1554 C CA . GLY A 1 202 ? 7.269 18.062 11.142 1.00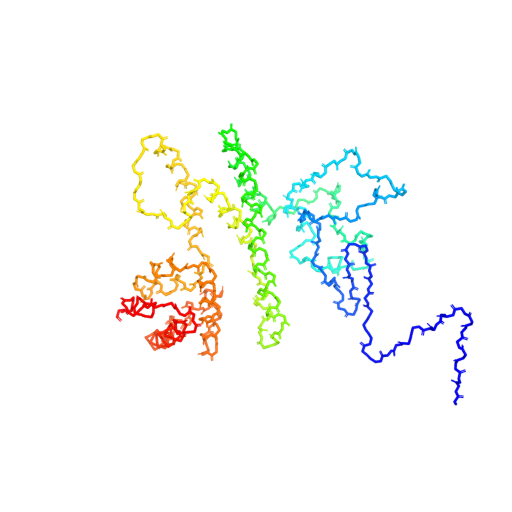 43.66 202 GLY A CA 1
ATOM 1555 C C . GLY A 1 202 ? 6.465 18.419 12.401 1.00 43.66 202 GLY A C 1
ATOM 1556 O O . GLY A 1 202 ? 5.240 18.403 12.328 1.00 43.66 202 GLY A O 1
ATOM 1557 N N . SER A 1 203 ? 7.108 18.699 13.549 1.00 42.69 203 SER A N 1
ATOM 1558 C CA . SER A 1 203 ? 6.478 19.396 14.702 1.00 42.69 203 SER A CA 1
ATOM 1559 C C . SER A 1 203 ? 7.427 19.775 15.860 1.00 42.69 203 SER A C 1
ATOM 1561 O O . SER A 1 203 ? 7.006 20.533 16.734 1.00 42.69 203 SER A O 1
ATOM 1563 N N . GLY A 1 204 ? 8.650 19.245 15.944 1.00 35.47 204 GLY A N 1
ATOM 1564 C CA . GLY A 1 204 ? 9.559 19.518 17.069 1.00 35.47 204 GLY A CA 1
ATOM 1565 C C . GLY A 1 204 ? 10.602 20.563 16.691 1.00 35.47 204 GLY A C 1
ATOM 1566 O O . GLY A 1 204 ? 11.387 20.315 15.788 1.00 35.47 204 GLY A O 1
ATOM 1567 N N . GLY A 1 205 ? 10.571 21.731 17.337 1.00 44.12 205 GLY A N 1
ATOM 1568 C CA . GLY A 1 205 ? 11.387 22.899 16.996 1.00 44.12 205 GLY A CA 1
ATOM 1569 C C . GLY A 1 205 ? 12.892 22.635 16.884 1.00 44.12 205 GLY A C 1
ATOM 1570 O O . GLY A 1 2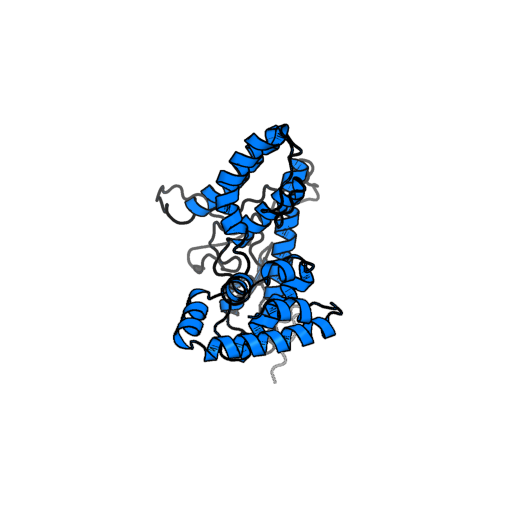05 ? 13.484 21.956 17.719 1.00 44.12 205 GLY A O 1
ATOM 1571 N N . GLY A 1 206 ? 13.499 23.229 15.857 1.00 35.12 206 GLY A N 1
ATOM 1572 C CA . GLY A 1 206 ? 14.943 23.374 15.716 1.00 35.12 206 GLY A CA 1
ATOM 1573 C C . GLY A 1 206 ? 15.268 24.837 15.433 1.00 35.12 206 GLY A C 1
ATOM 1574 O O . GLY A 1 206 ? 14.969 25.339 14.349 1.00 35.12 206 GLY A O 1
ATOM 1575 N N . ASP A 1 207 ? 15.837 25.515 16.427 1.00 43.19 207 ASP A N 1
ATOM 1576 C CA . ASP A 1 207 ? 16.265 26.910 16.367 1.00 43.19 207 ASP A CA 1
ATOM 1577 C C . ASP A 1 207 ? 17.564 27.055 15.560 1.00 43.19 207 ASP A C 1
ATOM 1579 O O . ASP A 1 207 ? 18.600 26.483 15.898 1.00 43.19 207 ASP A O 1
ATOM 1583 N N . GLY A 1 208 ? 17.514 27.859 14.496 1.00 34.03 208 GLY A N 1
ATOM 1584 C CA . GLY A 1 208 ? 18.675 28.244 13.696 1.00 34.03 208 GLY A CA 1
ATOM 1585 C C . GLY A 1 208 ? 18.349 29.422 12.762 1.00 34.03 208 GLY A C 1
ATOM 1586 O O . GLY A 1 208 ? 17.587 29.243 11.808 1.00 34.03 208 GLY A O 1
ATOM 1587 N N . PRO A 1 209 ? 18.909 30.630 12.980 1.00 35.69 209 PRO A N 1
ATOM 1588 C CA . PRO A 1 209 ? 18.483 31.845 12.273 1.00 35.69 209 PRO A CA 1
ATOM 1589 C C . PRO A 1 209 ? 18.846 31.876 10.778 1.00 35.69 209 PRO A C 1
ATOM 1591 O O . PRO A 1 209 ? 18.203 32.595 10.019 1.00 35.69 209 PRO A O 1
ATOM 1594 N N . ALA A 1 210 ? 19.801 31.061 10.320 1.00 40.75 210 ALA A N 1
ATOM 1595 C CA . ALA A 1 210 ? 20.173 30.986 8.902 1.00 40.75 210 ALA A CA 1
ATOM 1596 C C . ALA A 1 210 ? 19.213 30.129 8.048 1.00 40.75 210 ALA A C 1
ATOM 1598 O O . ALA A 1 210 ? 19.211 30.244 6.827 1.00 40.75 210 ALA A O 1
ATOM 1599 N N . MET A 1 211 ? 18.364 29.303 8.674 1.00 38.44 211 MET A N 1
ATOM 1600 C CA . MET A 1 211 ? 17.425 28.409 7.980 1.00 38.44 211 MET A CA 1
ATOM 1601 C C . MET A 1 211 ? 15.966 28.878 8.080 1.00 38.44 211 MET A C 1
ATOM 1603 O O . MET A 1 211 ? 15.119 28.382 7.345 1.00 38.44 211 MET A O 1
ATOM 1607 N N . ALA A 1 212 ? 15.648 29.856 8.934 1.00 33.72 212 ALA A N 1
ATOM 1608 C CA . ALA A 1 212 ? 14.270 30.232 9.266 1.00 33.72 212 ALA A CA 1
ATOM 1609 C C . ALA A 1 212 ? 13.456 30.805 8.084 1.00 33.72 212 ALA A C 1
ATOM 1611 O O . ALA A 1 212 ? 12.271 30.497 7.950 1.00 33.72 212 ALA A O 1
ATOM 1612 N N . GLY A 1 213 ? 14.080 31.588 7.195 1.00 37.19 213 GLY A N 1
ATOM 1613 C CA . GLY A 1 213 ? 13.403 32.147 6.013 1.00 37.19 213 GLY A CA 1
ATOM 1614 C C . GLY A 1 213 ? 13.175 31.116 4.901 1.00 37.19 213 GLY A C 1
ATOM 1615 O O . GLY A 1 213 ? 12.113 31.078 4.280 1.00 37.19 213 GLY A O 1
ATOM 1616 N N . MET A 1 214 ? 14.147 30.224 4.705 1.00 38.59 214 MET A N 1
ATOM 1617 C CA . MET A 1 214 ? 14.122 29.182 3.676 1.00 38.59 214 MET A CA 1
ATOM 1618 C C . MET A 1 214 ? 13.202 28.020 4.087 1.00 38.59 214 MET A C 1
ATOM 1620 O O . MET A 1 214 ? 12.379 27.557 3.300 1.00 38.59 214 MET A O 1
ATOM 1624 N N . LEU A 1 215 ? 13.230 27.644 5.371 1.00 38.38 215 LEU A N 1
ATOM 1625 C CA . LEU A 1 215 ? 12.308 26.690 5.979 1.00 38.38 215 LEU A CA 1
ATOM 1626 C C . LEU A 1 215 ? 10.862 27.205 5.934 1.00 38.38 215 LEU A C 1
ATOM 1628 O O . LEU A 1 215 ? 9.959 26.410 5.723 1.00 38.38 215 LEU A O 1
ATOM 1632 N N . GLN A 1 216 ? 10.605 28.514 6.047 1.00 36.44 216 GLN A N 1
ATOM 1633 C CA . GLN A 1 216 ? 9.247 29.060 5.924 1.00 36.44 216 GLN A CA 1
ATOM 1634 C C . GLN A 1 216 ? 8.644 28.875 4.524 1.00 36.44 216 GLN A C 1
ATOM 1636 O O . GLN A 1 216 ? 7.456 28.569 4.428 1.00 36.44 216 GLN A O 1
ATOM 1641 N N . GLN A 1 217 ? 9.423 29.016 3.446 1.00 40.44 217 GLN A N 1
ATOM 1642 C CA . GLN A 1 217 ? 8.946 28.774 2.075 1.00 40.44 217 GLN A CA 1
ATOM 1643 C C . GLN A 1 217 ? 8.813 27.276 1.768 1.00 40.44 217 GLN A C 1
ATOM 1645 O O . GLN A 1 217 ? 7.778 26.860 1.235 1.00 40.44 217 GLN A O 1
ATOM 1650 N N . THR A 1 218 ? 9.769 26.455 2.216 1.00 38.03 218 THR A N 1
ATOM 1651 C CA . THR A 1 218 ? 9.686 24.985 2.168 1.00 38.03 218 THR A CA 1
ATOM 1652 C C . THR A 1 218 ? 8.531 24.457 3.024 1.00 38.03 218 THR A C 1
ATOM 1654 O O . THR A 1 218 ? 7.857 23.525 2.624 1.00 38.03 218 THR A O 1
ATOM 1657 N N . ILE A 1 219 ? 8.179 25.088 4.146 1.00 39.75 219 ILE A N 1
ATOM 1658 C CA . ILE A 1 219 ? 6.973 24.779 4.936 1.00 39.75 219 ILE A CA 1
ATOM 1659 C C . ILE A 1 219 ? 5.709 25.363 4.283 1.00 39.75 219 ILE A C 1
ATOM 1661 O O . ILE A 1 219 ? 4.612 24.877 4.533 1.00 39.75 219 ILE A O 1
ATOM 1665 N N . ARG A 1 220 ? 5.783 26.360 3.399 1.00 38.31 220 ARG A N 1
ATOM 1666 C CA . ARG A 1 220 ? 4.578 26.903 2.743 1.00 38.31 220 ARG A CA 1
ATOM 1667 C C . ARG A 1 220 ? 4.150 26.078 1.529 1.00 38.31 220 ARG A C 1
ATOM 1669 O O . ARG A 1 220 ? 2.959 25.800 1.380 1.00 38.31 220 ARG A O 1
ATOM 1676 N N . VAL A 1 221 ? 5.110 25.674 0.695 1.00 40.41 221 VAL A N 1
ATOM 1677 C CA . VAL A 1 221 ? 4.897 24.793 -0.469 1.00 40.41 221 VAL A CA 1
ATOM 1678 C C . VAL A 1 221 ? 4.931 23.334 -0.018 1.00 40.41 221 VAL A C 1
ATOM 1680 O O . VAL A 1 221 ? 3.945 22.610 -0.163 1.00 40.41 221 VAL A O 1
ATOM 1683 N N . GLY A 1 222 ? 6.004 22.947 0.671 1.00 34.06 222 GLY A N 1
ATOM 1684 C CA . GLY A 1 222 ? 6.132 21.652 1.320 1.00 34.06 222 GLY A CA 1
ATOM 1685 C C . GLY A 1 222 ? 5.112 21.466 2.431 1.00 34.06 222 GLY A C 1
ATOM 1686 O O . GLY A 1 222 ? 4.503 20.436 2.435 1.00 34.06 222 GLY A O 1
ATOM 1687 N N . GLY A 1 223 ? 4.717 22.411 3.285 1.00 33.41 223 GLY A N 1
ATOM 1688 C CA . GLY A 1 223 ? 3.648 22.147 4.282 1.00 33.41 223 GLY A CA 1
ATOM 1689 C C . GLY A 1 223 ? 2.250 21.911 3.693 1.00 33.41 223 GLY A C 1
ATOM 1690 O O . GLY A 1 223 ? 1.425 21.258 4.334 1.00 33.41 223 GLY A O 1
ATOM 1691 N N . LYS A 1 224 ? 1.971 22.349 2.455 1.00 36.72 224 LYS A N 1
ATOM 1692 C CA . LYS A 1 224 ? 0.785 21.897 1.701 1.00 36.72 224 LYS A CA 1
ATOM 1693 C C . LYS A 1 224 ? 0.982 20.485 1.129 1.00 36.72 224 LYS A C 1
ATOM 1695 O O . LYS A 1 224 ? 0.044 19.692 1.176 1.00 36.72 224 LYS A O 1
ATOM 1700 N N . ILE A 1 225 ? 2.189 20.156 0.665 1.00 36.84 225 ILE A N 1
ATOM 1701 C CA . ILE A 1 225 ? 2.581 18.848 0.105 1.00 36.84 225 ILE A CA 1
ATOM 1702 C C . ILE A 1 225 ? 2.931 17.803 1.186 1.00 36.84 225 ILE A C 1
ATOM 1704 O O . ILE A 1 225 ? 2.774 16.627 0.946 1.00 36.84 225 ILE A O 1
ATOM 1708 N N . VAL A 1 226 ? 3.276 18.197 2.407 1.00 38.00 226 VAL A N 1
ATOM 1709 C CA . VAL A 1 226 ? 3.653 17.422 3.605 1.00 38.00 226 VAL A CA 1
ATOM 1710 C C . VAL A 1 226 ? 2.403 17.163 4.429 1.00 38.00 226 VAL A C 1
ATOM 1712 O O . VAL A 1 226 ? 2.203 16.057 4.904 1.00 38.00 226 VAL A O 1
ATOM 1715 N N . ARG A 1 227 ? 1.429 18.088 4.444 1.00 40.16 227 ARG A N 1
ATOM 1716 C CA . ARG A 1 227 ? 0.038 17.715 4.767 1.00 40.16 227 ARG A CA 1
ATOM 1717 C C . ARG A 1 227 ? -0.490 16.613 3.840 1.00 40.16 227 ARG A C 1
ATOM 1719 O O . ARG A 1 227 ? -1.360 15.844 4.264 1.00 40.16 227 ARG A O 1
ATOM 1726 N N . LYS A 1 228 ? 0.044 16.526 2.613 1.00 40.62 228 LYS A N 1
ATOM 1727 C CA . LYS A 1 228 ? -0.163 15.398 1.702 1.00 40.62 228 LYS A CA 1
ATOM 1728 C C . LYS A 1 228 ? 0.839 14.242 1.932 1.00 40.62 228 LYS A C 1
ATOM 1730 O O . LYS A 1 228 ? 0.425 13.101 1.910 1.00 40.62 228 LYS A O 1
ATOM 1735 N N . GLY A 1 229 ? 2.075 14.508 2.339 1.00 37.50 229 GLY A N 1
ATOM 1736 C CA . GLY A 1 229 ? 3.095 13.546 2.778 1.00 37.50 229 GLY A CA 1
ATOM 1737 C C . GLY A 1 229 ? 2.748 12.821 4.095 1.00 37.50 229 GLY A C 1
ATOM 1738 O O . GLY A 1 229 ? 3.435 11.956 4.615 1.00 37.50 229 GLY A O 1
ATOM 1739 N N . HIS A 1 230 ? 1.661 13.243 4.728 1.00 40.78 230 HIS A N 1
ATOM 1740 C CA . HIS A 1 230 ? 1.044 12.604 5.882 1.00 40.78 230 HIS A CA 1
ATOM 1741 C C . HIS A 1 230 ? -0.223 11.829 5.457 1.00 40.78 230 HIS A C 1
ATOM 1743 O O . HIS A 1 230 ? -1.113 11.593 6.283 1.00 40.78 230 HIS A O 1
ATOM 1749 N N . LEU A 1 231 ? -0.390 11.536 4.155 1.00 45.28 231 LEU A N 1
ATOM 1750 C CA . LEU A 1 231 ? -1.537 10.821 3.561 1.00 45.28 231 LEU A CA 1
ATOM 1751 C C . LEU A 1 231 ? -1.332 9.313 3.427 1.00 45.28 231 LEU A C 1
ATOM 1753 O O . LEU A 1 231 ? -2.303 8.627 3.122 1.00 45.28 231 LEU A O 1
ATOM 1757 N N . HIS A 1 232 ? -0.127 8.800 3.652 1.00 51.72 232 HIS A N 1
ATOM 1758 C CA . HIS A 1 232 ? 0.310 7.556 3.007 1.00 51.72 232 HIS A CA 1
ATOM 1759 C C . HIS A 1 232 ? -0.372 6.285 3.494 1.00 51.72 232 HIS A C 1
ATOM 1761 O O . HIS A 1 232 ? -0.393 5.282 2.788 1.00 51.72 232 HIS A O 1
ATOM 1767 N N . HIS A 1 233 ? -1.058 6.340 4.636 1.00 61.94 233 HIS A N 1
ATOM 1768 C CA . HIS A 1 233 ? -1.883 5.231 5.077 1.00 61.94 233 HIS A CA 1
ATOM 1769 C C . HIS A 1 233 ? -3.251 5.736 5.543 1.00 61.94 233 HIS A C 1
ATOM 1771 O O . HIS A 1 233 ? -3.389 6.580 6.435 1.00 61.94 233 HIS A O 1
ATOM 1777 N N . ALA A 1 234 ? -4.303 5.189 4.940 1.00 62.28 234 ALA A N 1
ATOM 1778 C CA . ALA A 1 234 ? -5.666 5.415 5.394 1.00 62.28 234 ALA A CA 1
ATOM 1779 C C . ALA A 1 234 ? -5.851 4.916 6.841 1.00 62.28 234 ALA A C 1
ATOM 1781 O O . ALA A 1 234 ? -6.541 5.564 7.626 1.00 62.28 234 ALA A O 1
ATOM 1782 N N . LEU A 1 235 ? -5.168 3.828 7.232 1.00 66.94 235 LEU A N 1
ATOM 1783 C CA . LEU A 1 235 ? -5.316 3.205 8.551 1.00 66.94 235 LEU A CA 1
ATOM 1784 C C . LEU A 1 235 ? -4.866 4.093 9.723 1.00 66.94 235 LEU A C 1
ATOM 1786 O O . LEU A 1 235 ? -5.699 4.306 10.595 1.00 66.94 235 LEU A O 1
ATOM 1790 N N . PRO A 1 236 ? -3.646 4.663 9.802 1.00 64.31 236 PRO A N 1
ATOM 1791 C CA . PRO A 1 236 ? -3.272 5.552 10.892 1.00 64.31 236 PRO A CA 1
ATOM 1792 C C . PRO A 1 236 ? -4.182 6.763 10.924 1.00 64.31 236 PRO A C 1
ATOM 1794 O O . PRO A 1 236 ? -4.573 7.162 12.000 1.00 64.31 236 PRO A O 1
ATOM 1797 N N . ARG A 1 237 ? -4.625 7.314 9.786 1.00 68.44 237 ARG A N 1
ATOM 1798 C CA . ARG A 1 237 ? -5.602 8.416 9.794 1.00 68.44 237 ARG A CA 1
ATOM 1799 C C . ARG A 1 237 ? -6.938 8.012 10.401 1.00 68.44 237 ARG A C 1
ATOM 1801 O O . ARG A 1 237 ? -7.519 8.783 11.164 1.00 68.44 237 ARG A O 1
ATOM 1808 N N . PHE A 1 238 ? -7.420 6.818 10.074 1.00 69.12 238 PHE A N 1
ATOM 1809 C CA . PHE A 1 238 ? -8.634 6.281 10.668 1.00 69.12 238 PHE A CA 1
ATOM 1810 C C . PHE A 1 238 ? -8.465 6.030 12.151 1.00 69.12 238 PHE A C 1
ATOM 1812 O O . PHE A 1 238 ? -9.242 6.548 12.946 1.00 69.12 238 PHE A O 1
ATOM 1819 N N . LEU A 1 239 ? -7.435 5.282 12.522 1.00 73.75 239 LEU A N 1
ATOM 1820 C CA . LEU A 1 239 ? -7.145 4.960 13.904 1.00 73.75 239 LEU A CA 1
ATOM 1821 C C . LEU A 1 239 ? -6.914 6.238 14.712 1.00 73.75 239 LEU A C 1
ATOM 1823 O O . LEU A 1 239 ? -7.574 6.401 15.718 1.00 73.75 239 LEU A O 1
ATOM 1827 N N . VAL A 1 240 ? -6.129 7.200 14.229 1.00 78.19 240 VAL A N 1
ATOM 1828 C CA . VAL A 1 240 ? -5.881 8.501 14.884 1.00 78.19 240 VAL A CA 1
ATOM 1829 C C . VAL A 1 240 ? -7.160 9.327 15.053 1.00 78.19 240 VAL A C 1
ATOM 1831 O O . VAL A 1 240 ? -7.296 10.065 16.025 1.00 78.19 240 VAL A O 1
ATOM 1834 N N . LYS A 1 241 ? -8.142 9.205 14.148 1.00 77.62 241 LYS A N 1
ATOM 1835 C CA . LYS A 1 241 ? -9.446 9.872 14.312 1.00 77.62 241 LYS A CA 1
ATOM 1836 C C . LYS A 1 241 ? -10.249 9.302 15.488 1.00 77.62 241 LYS A C 1
ATOM 1838 O O . LYS A 1 241 ? -11.076 10.015 16.053 1.00 77.62 241 LYS A O 1
ATOM 1843 N N . TYR A 1 242 ? -10.043 8.031 15.831 1.00 73.44 242 TYR A N 1
ATOM 1844 C CA . TYR A 1 242 ? -10.807 7.329 16.867 1.00 73.44 242 TYR A CA 1
ATOM 1845 C C . TYR A 1 242 ? -9.997 7.022 18.138 1.00 73.44 242 TYR A C 1
ATOM 1847 O O . TYR A 1 242 ? -10.594 6.762 19.181 1.00 73.44 242 TYR A O 1
ATOM 1855 N N . PHE A 1 243 ? -8.670 7.080 18.062 1.00 77.81 243 PHE A N 1
ATOM 1856 C CA . PHE A 1 243 ? -7.704 6.648 19.066 1.00 77.81 243 PHE A CA 1
ATOM 1857 C C . PHE A 1 243 ? -6.608 7.714 19.176 1.00 77.81 243 PHE A C 1
ATOM 1859 O O . PHE A 1 243 ? -6.058 8.165 18.172 1.00 77.81 243 PHE A O 1
ATOM 1866 N N . LYS A 1 244 ? -6.314 8.156 20.397 1.00 78.25 244 LYS A N 1
ATOM 1867 C CA . LYS A 1 244 ? -5.259 9.147 20.659 1.00 78.25 244 LYS A CA 1
ATOM 1868 C C . LYS A 1 244 ? -3.897 8.479 20.487 1.00 78.25 244 LYS A C 1
ATOM 1870 O O . LYS A 1 244 ? -3.824 7.272 20.568 1.00 78.25 244 LYS A O 1
ATOM 1875 N N . ASN A 1 245 ? -2.824 9.218 20.248 1.00 79.25 245 ASN A N 1
ATOM 1876 C CA . ASN A 1 245 ? -1.441 8.717 20.300 1.00 79.25 245 ASN A CA 1
ATOM 1877 C C . ASN A 1 245 ? -1.013 7.613 19.296 1.00 79.25 245 ASN A C 1
ATOM 1879 O O . ASN A 1 245 ? 0.161 7.250 19.236 1.00 79.25 245 ASN A O 1
ATOM 1883 N N . VAL A 1 246 ? -1.919 7.095 18.453 1.00 80.50 246 VAL A N 1
ATOM 1884 C CA . VAL A 1 246 ? -1.580 6.064 17.450 1.00 80.50 246 VAL A CA 1
ATOM 1885 C C . VAL A 1 246 ? -0.489 6.543 16.492 1.00 80.50 246 VAL A C 1
ATOM 1887 O O . VAL A 1 246 ? 0.346 5.749 16.066 1.00 80.50 246 VAL A O 1
ATOM 1890 N N . LYS A 1 247 ? -0.473 7.839 16.160 1.00 78.88 247 LYS A N 1
ATOM 1891 C CA . LYS A 1 247 ? 0.515 8.421 15.246 1.00 78.88 247 LYS A CA 1
ATOM 1892 C C . LYS A 1 247 ? 1.929 8.303 15.819 1.00 78.88 247 LYS A C 1
ATOM 1894 O O . LYS A 1 247 ? 2.848 7.960 15.086 1.00 78.88 247 LYS A O 1
ATOM 1899 N N . GLU A 1 248 ? 2.090 8.571 17.108 1.00 80.69 248 GLU A N 1
ATOM 1900 C CA . GLU A 1 248 ? 3.361 8.526 17.822 1.00 80.69 248 GLU A CA 1
ATOM 1901 C C . GLU A 1 248 ? 3.891 7.094 17.916 1.00 80.69 248 GLU A C 1
ATOM 1903 O O . GLU A 1 248 ? 5.077 6.868 17.684 1.00 80.69 248 GLU A O 1
ATOM 1908 N N . VAL A 1 249 ? 3.017 6.122 18.202 1.00 81.88 249 VAL A N 1
ATOM 1909 C CA . VAL A 1 249 ? 3.396 4.701 18.279 1.00 81.88 249 VAL A CA 1
ATOM 1910 C C . VAL A 1 249 ? 3.818 4.182 16.908 1.00 81.88 249 VAL A C 1
ATOM 1912 O O . VAL A 1 249 ? 4.908 3.639 16.744 1.00 81.88 249 VAL A O 1
ATOM 1915 N N . VAL A 1 250 ? 2.974 4.405 15.900 1.00 83.50 250 VAL A N 1
ATOM 1916 C CA . VAL A 1 250 ? 3.186 3.933 14.528 1.00 83.50 250 VAL A CA 1
ATOM 1917 C C . VAL A 1 250 ? 4.389 4.622 13.873 1.00 83.50 250 VAL A C 1
ATOM 1919 O O . VAL A 1 250 ? 5.138 3.981 13.137 1.00 83.50 250 VAL A O 1
ATOM 1922 N N . GLY A 1 251 ? 4.615 5.907 14.162 1.00 79.06 251 GLY A N 1
ATOM 1923 C CA . GLY A 1 251 ? 5.739 6.680 13.628 1.00 79.06 251 GLY A CA 1
ATOM 1924 C C . GLY A 1 251 ? 7.107 6.273 14.181 1.00 79.06 251 GLY A C 1
ATOM 1925 O O . GLY A 1 251 ? 8.118 6.553 13.551 1.00 79.06 251 GLY A O 1
ATOM 1926 N N . ARG A 1 252 ? 7.156 5.589 15.332 1.00 85.00 252 ARG A N 1
ATOM 1927 C CA . ARG A 1 252 ? 8.404 5.057 15.911 1.00 85.00 252 ARG A CA 1
ATOM 1928 C C . ARG A 1 252 ? 8.753 3.653 15.419 1.00 85.00 252 ARG A C 1
ATOM 1930 O O . ARG A 1 252 ? 9.840 3.160 15.713 1.00 85.00 252 ARG A O 1
ATOM 1937 N N . MET A 1 253 ? 7.849 2.987 14.701 1.00 84.81 253 MET A N 1
ATOM 1938 C CA . MET A 1 253 ? 8.108 1.650 14.174 1.00 84.81 253 MET A CA 1
ATOM 1939 C C . MET A 1 253 ? 9.108 1.712 13.010 1.00 84.81 253 MET A C 1
ATOM 1941 O O . MET A 1 253 ? 8.943 2.544 12.117 1.00 84.81 253 MET A O 1
ATOM 1945 N N . PRO A 1 254 ? 10.093 0.795 12.939 1.00 86.56 254 PRO A N 1
ATOM 1946 C CA . PRO A 1 254 ? 10.889 0.613 11.730 1.00 86.56 254 PRO A CA 1
ATOM 1947 C C . PRO A 1 254 ? 9.986 0.380 10.512 1.00 86.56 254 PRO A C 1
ATOM 1949 O O . PRO A 1 254 ? 9.019 -0.379 10.609 1.00 86.56 254 PRO A O 1
ATOM 1952 N N . VAL A 1 255 ? 10.319 0.979 9.364 1.00 80.81 255 VAL A N 1
ATOM 1953 C CA . VAL A 1 255 ? 9.469 1.002 8.152 1.00 80.81 255 VAL A CA 1
ATOM 1954 C C . VAL A 1 255 ? 8.944 -0.388 7.769 1.00 80.81 255 VAL A C 1
ATOM 1956 O O . VAL A 1 255 ? 7.740 -0.571 7.609 1.00 80.81 255 VAL A O 1
ATOM 1959 N N . ARG A 1 256 ? 9.810 -1.410 7.745 1.00 81.88 256 ARG A N 1
ATOM 1960 C CA . ARG A 1 256 ? 9.403 -2.794 7.429 1.00 81.88 256 ARG A CA 1
ATOM 1961 C C . ARG A 1 256 ? 8.358 -3.355 8.400 1.00 81.88 256 ARG A C 1
ATOM 1963 O O . ARG A 1 256 ? 7.432 -4.052 7.992 1.00 81.88 256 ARG A O 1
ATOM 1970 N N . LEU A 1 257 ? 8.489 -3.060 9.695 1.00 88.62 257 LEU A N 1
ATOM 1971 C CA . LEU A 1 257 ? 7.520 -3.494 10.705 1.00 88.62 257 LEU A CA 1
ATOM 1972 C C . LEU A 1 257 ? 6.216 -2.706 10.592 1.00 88.62 257 LEU A C 1
ATOM 1974 O O . LEU A 1 257 ? 5.144 -3.293 10.698 1.00 88.62 257 LEU A O 1
ATOM 1978 N N . HIS A 1 258 ? 6.307 -1.404 10.337 1.00 86.56 258 HIS A N 1
ATOM 1979 C CA . HIS A 1 258 ? 5.164 -0.527 10.106 1.00 86.56 258 HIS A CA 1
ATOM 1980 C C . HIS A 1 258 ? 4.312 -1.018 8.919 1.00 86.56 258 HIS A C 1
ATOM 1982 O O . HIS A 1 258 ? 3.100 -1.191 9.042 1.00 86.56 258 HIS A O 1
ATOM 1988 N N . GLN A 1 259 ? 4.945 -1.337 7.788 1.00 83.25 259 GLN A N 1
ATOM 1989 C CA . GLN A 1 259 ? 4.274 -1.877 6.600 1.00 83.25 259 GLN A CA 1
ATOM 1990 C C . GLN A 1 259 ? 3.637 -3.246 6.864 1.00 83.25 259 GLN A C 1
ATOM 1992 O O . GLN A 1 259 ? 2.463 -3.465 6.554 1.00 83.25 259 GLN A O 1
ATOM 1997 N N . LYS A 1 260 ? 4.377 -4.165 7.500 1.00 88.62 260 LYS A N 1
ATOM 1998 C CA . LYS A 1 260 ? 3.860 -5.492 7.869 1.00 88.62 260 LYS A CA 1
ATOM 1999 C C . LYS A 1 260 ? 2.645 -5.386 8.797 1.00 88.62 260 LYS A C 1
ATOM 2001 O O . LYS A 1 260 ? 1.675 -6.130 8.634 1.00 88.62 260 LYS A O 1
ATOM 2006 N N . TRP A 1 261 ? 2.690 -4.450 9.744 1.00 92.69 261 TRP A N 1
ATOM 2007 C CA . TRP A 1 261 ? 1.589 -4.142 10.653 1.00 92.69 261 TRP A CA 1
ATOM 2008 C C . TRP A 1 261 ? 0.362 -3.617 9.896 1.00 92.69 261 TRP A C 1
ATOM 2010 O O . TRP A 1 261 ? -0.753 -4.081 10.138 1.00 92.69 261 TRP A O 1
ATOM 2020 N N . HIS A 1 262 ? 0.561 -2.733 8.912 1.00 88.75 262 HIS A N 1
ATOM 2021 C CA . HIS A 1 262 ? -0.510 -2.255 8.035 1.00 88.75 262 HIS A CA 1
ATOM 2022 C C . HIS A 1 262 ? -1.188 -3.372 7.251 1.00 88.75 262 HIS A C 1
ATOM 2024 O O . HIS A 1 262 ? -2.413 -3.503 7.319 1.00 88.75 262 HIS A O 1
ATOM 2030 N N . LYS A 1 263 ? -0.400 -4.188 6.541 1.00 87.44 263 LYS A N 1
ATOM 2031 C CA . LYS A 1 263 ? -0.909 -5.279 5.700 1.00 87.44 263 LYS A CA 1
ATOM 2032 C C . LYS A 1 263 ? -1.733 -6.274 6.515 1.00 87.44 263 LYS A C 1
ATOM 2034 O O . LYS A 1 263 ? -2.819 -6.683 6.097 1.00 87.44 263 LYS A O 1
ATOM 2039 N N . GLY A 1 264 ? -1.256 -6.646 7.704 1.00 92.56 264 GLY A N 1
ATOM 2040 C CA . GLY A 1 264 ? -1.988 -7.596 8.536 1.00 92.56 264 GLY A CA 1
ATOM 2041 C C . GLY A 1 264 ? -3.229 -7.009 9.214 1.00 92.56 264 GLY A C 1
ATOM 2042 O O . GLY A 1 264 ? -4.213 -7.739 9.336 1.00 92.56 264 GLY A O 1
ATOM 2043 N N . HIS A 1 265 ? -3.248 -5.719 9.578 1.00 93.06 265 HIS A N 1
ATOM 2044 C CA . HIS A 1 265 ? -4.491 -5.062 10.017 1.00 93.06 265 HIS A CA 1
ATOM 2045 C C . HIS A 1 265 ? -5.529 -5.003 8.906 1.00 93.06 265 HIS A C 1
ATOM 2047 O O . HIS A 1 265 ? -6.687 -5.326 9.162 1.00 93.06 265 HIS A O 1
ATOM 2053 N N . ASP A 1 266 ? -5.126 -4.629 7.688 1.00 90.62 266 ASP A N 1
ATOM 2054 C CA . ASP A 1 266 ? -6.041 -4.567 6.541 1.00 90.62 266 ASP A CA 1
ATOM 2055 C C . ASP A 1 266 ? -6.697 -5.926 6.315 1.00 90.62 266 ASP A C 1
ATOM 2057 O O . ASP A 1 266 ? -7.918 -6.066 6.315 1.00 90.62 266 ASP A O 1
ATOM 2061 N N . THR A 1 267 ? -5.854 -6.958 6.243 1.00 90.94 267 THR A N 1
ATOM 2062 C CA . THR A 1 267 ? -6.276 -8.342 6.044 1.00 90.94 267 THR A CA 1
ATOM 2063 C C . THR A 1 267 ? -7.218 -8.797 7.158 1.00 90.94 267 THR A C 1
ATOM 2065 O O . THR A 1 267 ? -8.235 -9.439 6.892 1.00 90.94 267 THR A O 1
ATOM 2068 N N . LEU A 1 268 ? -6.911 -8.470 8.420 1.00 94.81 268 LEU A N 1
ATOM 2069 C CA . LEU A 1 268 ? -7.761 -8.829 9.553 1.00 94.81 268 LEU A CA 1
ATOM 2070 C C . LEU A 1 268 ? -9.124 -8.137 9.484 1.00 94.81 268 LEU A C 1
ATOM 2072 O O . LEU A 1 268 ? -10.147 -8.787 9.714 1.00 94.81 268 LEU A O 1
ATOM 2076 N N . LEU A 1 269 ? -9.150 -6.836 9.200 1.00 94.19 269 LEU A N 1
ATOM 2077 C CA . LEU A 1 269 ? -10.388 -6.071 9.103 1.00 94.19 269 LEU A CA 1
ATOM 2078 C C . LEU A 1 269 ? -11.238 -6.583 7.934 1.00 94.19 269 LEU A C 1
ATOM 2080 O O . LEU A 1 269 ? -12.414 -6.882 8.131 1.00 94.19 269 LEU A O 1
ATOM 2084 N N . GLN A 1 270 ? -10.654 -6.810 6.761 1.00 92.31 270 GLN A N 1
ATOM 2085 C CA . GLN A 1 270 ? -11.388 -7.340 5.610 1.00 92.31 270 GLN A CA 1
ATOM 2086 C C . GLN A 1 270 ? -11.976 -8.732 5.875 1.00 92.31 270 GLN A C 1
ATOM 2088 O O . GLN A 1 270 ? -13.166 -8.949 5.645 1.00 92.31 270 GLN A O 1
ATOM 2093 N N . LYS A 1 271 ? -11.216 -9.637 6.512 1.00 94.38 271 LYS A N 1
ATOM 2094 C CA . LYS A 1 271 ? -11.728 -10.946 6.976 1.00 94.38 271 LYS A CA 1
ATOM 2095 C C . LYS A 1 271 ? -12.899 -10.837 7.959 1.00 94.38 271 LYS A C 1
ATOM 2097 O O . LYS A 1 271 ? -13.628 -11.801 8.164 1.00 94.38 271 LYS A O 1
ATOM 2102 N N . ASN A 1 272 ? -13.089 -9.673 8.576 1.00 95.75 272 ASN A N 1
ATOM 2103 C CA . ASN A 1 272 ? -14.180 -9.380 9.501 1.00 95.75 272 ASN A CA 1
ATOM 2104 C C . ASN A 1 272 ? -15.300 -8.523 8.879 1.00 95.75 272 ASN A C 1
ATOM 2106 O O . ASN A 1 272 ? -16.127 -7.976 9.623 1.00 95.75 272 ASN A O 1
ATOM 2110 N N . GLY A 1 273 ? -15.347 -8.428 7.546 1.00 95.00 273 GLY A N 1
ATOM 2111 C CA . GLY A 1 273 ? -16.402 -7.754 6.786 1.00 95.00 273 GLY A CA 1
ATOM 2112 C C . GLY A 1 273 ? -16.239 -6.239 6.675 1.00 95.00 273 GLY A C 1
ATOM 2113 O O . GLY A 1 273 ? -17.200 -5.553 6.337 1.00 95.00 273 GLY A O 1
ATOM 2114 N N . PHE A 1 274 ? -15.060 -5.699 6.991 1.00 93.94 274 PHE A N 1
ATOM 2115 C CA . PHE A 1 274 ? -14.776 -4.283 6.774 1.00 93.94 274 PHE A CA 1
ATOM 2116 C C . PHE A 1 274 ? -14.335 -4.038 5.322 1.00 93.94 274 PHE A C 1
ATOM 2118 O O . PHE A 1 274 ? -13.690 -4.907 4.734 1.00 93.94 274 PHE A O 1
ATOM 2125 N N . PRO A 1 275 ? -14.635 -2.864 4.738 1.00 91.19 275 PRO A N 1
ATOM 2126 C CA . PRO A 1 275 ? -14.091 -2.488 3.437 1.00 91.19 275 PRO A CA 1
ATOM 2127 C C . PRO A 1 275 ? -12.552 -2.447 3.447 1.00 91.19 275 PRO A C 1
ATOM 2129 O O . PRO A 1 275 ? -11.970 -2.169 4.501 1.00 91.19 275 PRO A O 1
ATOM 2132 N N . PRO A 1 276 ? -11.893 -2.647 2.291 1.00 87.06 276 PRO A N 1
ATOM 2133 C CA . PRO A 1 276 ? -10.452 -2.458 2.163 1.00 87.06 276 PRO A CA 1
ATOM 2134 C C . PRO A 1 276 ? -10.033 -1.056 2.601 1.00 87.06 276 PRO A C 1
ATOM 2136 O O . PRO A 1 276 ? -10.709 -0.070 2.289 1.00 87.06 276 PRO A O 1
ATOM 2139 N N . MET A 1 277 ? -8.913 -0.931 3.312 1.00 81.94 277 MET A N 1
ATOM 2140 C CA . MET A 1 277 ? -8.527 0.367 3.876 1.00 81.94 277 MET A CA 1
ATOM 2141 C C . MET A 1 277 ? -8.086 1.382 2.821 1.00 81.94 277 MET A C 1
ATOM 2143 O O . MET A 1 277 ? -8.208 2.584 3.061 1.00 81.94 277 MET A O 1
ATOM 2147 N N . ASN A 1 278 ? -7.639 0.939 1.642 1.00 80.38 278 ASN A N 1
ATOM 2148 C CA . ASN A 1 278 ? -7.383 1.835 0.510 1.00 80.38 278 ASN A CA 1
ATOM 2149 C C . ASN A 1 278 ? -8.678 2.494 -0.025 1.00 80.38 278 ASN A C 1
ATOM 2151 O O . ASN A 1 278 ? -8.621 3.567 -0.621 1.00 80.38 278 ASN A O 1
ATOM 2155 N N . GLN A 1 279 ? -9.862 1.942 0.273 1.00 84.31 279 GLN A N 1
ATOM 2156 C CA . GLN A 1 279 ? -11.164 2.521 -0.067 1.00 84.31 279 GLN A CA 1
ATOM 2157 C C . GLN A 1 279 ? -11.694 3.420 1.057 1.00 84.31 279 GLN A C 1
ATOM 2159 O O . GLN A 1 279 ? -12.729 3.156 1.679 1.00 84.31 279 GLN A O 1
ATOM 2164 N N . ARG A 1 280 ? -10.996 4.534 1.303 1.00 83.06 280 ARG A N 1
ATOM 2165 C CA . ARG A 1 280 ? -11.280 5.467 2.407 1.00 83.06 280 ARG A CA 1
ATOM 2166 C C . ARG A 1 280 ? -12.769 5.822 2.549 1.00 83.06 280 ARG A C 1
ATOM 2168 O O . ARG A 1 280 ? -13.317 5.744 3.645 1.00 83.06 280 ARG A O 1
ATOM 2175 N N . ALA A 1 281 ? -13.435 6.194 1.456 1.00 85.50 281 ALA A N 1
ATOM 2176 C CA . ALA A 1 281 ? -14.844 6.593 1.486 1.00 85.50 281 ALA A CA 1
ATOM 2177 C C . ALA A 1 281 ? -15.781 5.445 1.910 1.00 85.50 281 ALA A C 1
ATOM 2179 O O . ALA A 1 281 ? -16.722 5.665 2.673 1.00 85.50 281 ALA A O 1
ATOM 2180 N N . ALA A 1 282 ? -15.505 4.215 1.461 1.00 86.56 282 ALA A N 1
ATOM 2181 C CA . ALA A 1 282 ? -16.283 3.038 1.838 1.00 86.56 282 ALA A CA 1
ATOM 2182 C C . ALA A 1 282 ? -16.111 2.721 3.329 1.00 86.56 282 ALA A C 1
ATOM 2184 O O . ALA A 1 282 ? -17.098 2.477 4.023 1.00 86.56 282 ALA A O 1
ATOM 2185 N N . PHE A 1 283 ? -14.877 2.798 3.836 1.00 87.56 283 PHE A N 1
ATOM 2186 C CA . PHE A 1 283 ? -14.585 2.590 5.253 1.00 87.56 283 PHE A CA 1
ATOM 2187 C C . PHE A 1 283 ? -15.227 3.674 6.139 1.00 87.56 283 PHE A C 1
ATOM 2189 O O . PHE A 1 283 ? -15.851 3.356 7.152 1.00 87.56 283 PHE A O 1
ATOM 2196 N N . GLU A 1 284 ? -15.150 4.953 5.744 1.00 88.44 284 GLU A N 1
ATOM 2197 C CA . GLU A 1 284 ? -15.817 6.065 6.447 1.00 88.44 284 GLU A CA 1
ATOM 2198 C C . GLU A 1 284 ? -17.330 5.862 6.525 1.00 88.44 284 GLU A C 1
ATOM 2200 O O . GLU A 1 284 ? -17.922 6.039 7.594 1.00 88.44 284 GLU A O 1
ATOM 2205 N N . ARG A 1 285 ? -17.946 5.462 5.408 1.00 92.44 285 ARG A N 1
ATOM 2206 C CA . ARG A 1 285 ? -19.375 5.155 5.344 1.00 92.44 285 ARG A CA 1
ATOM 2207 C C . ARG A 1 285 ? -19.733 3.996 6.275 1.00 92.44 285 ARG A C 1
ATOM 2209 O O . ARG A 1 285 ? -20.605 4.169 7.122 1.00 92.44 285 ARG A O 1
ATOM 2216 N N . TYR A 1 286 ? -18.990 2.889 6.213 1.00 92.50 286 TYR A N 1
ATOM 2217 C CA . TYR A 1 286 ? -19.189 1.723 7.080 1.00 92.50 286 TYR A CA 1
ATOM 2218 C C . TYR A 1 286 ? -19.110 2.088 8.573 1.00 92.50 286 TYR A C 1
ATOM 2220 O O . TYR A 1 286 ? -19.965 1.705 9.369 1.00 92.50 286 TYR A O 1
ATOM 2228 N N . MET A 1 287 ? -18.112 2.885 8.968 1.00 92.50 287 MET A N 1
ATOM 2229 C CA . MET A 1 287 ? -17.938 3.321 10.360 1.00 92.50 287 MET A CA 1
ATOM 2230 C C . MET A 1 287 ? -19.020 4.301 10.824 1.00 92.50 287 MET A C 1
ATOM 2232 O O . MET A 1 287 ? -19.366 4.328 12.010 1.00 92.50 287 MET A O 1
ATOM 2236 N N . LYS A 1 288 ? -19.544 5.128 9.913 1.00 93.38 288 LYS A N 1
ATOM 2237 C CA . LYS A 1 288 ? -20.648 6.053 10.193 1.00 93.38 288 LYS A CA 1
ATOM 2238 C C . LYS A 1 288 ? -21.960 5.294 10.386 1.00 93.38 288 LYS A C 1
ATOM 2240 O O . LYS A 1 288 ? -22.639 5.538 11.378 1.00 93.38 288 LYS A O 1
ATOM 2245 N N . GLU A 1 289 ? -22.276 4.369 9.484 1.00 95.94 289 GLU A N 1
ATOM 2246 C CA . GLU A 1 289 ? -23.496 3.552 9.514 1.00 95.94 289 GLU A CA 1
ATOM 2247 C C . GLU A 1 289 ? -23.496 2.564 10.689 1.00 95.94 289 GLU A C 1
ATOM 2249 O O . GLU A 1 289 ? -24.482 2.459 11.411 1.00 95.94 289 GLU A O 1
ATOM 2254 N N . GLY A 1 290 ? -22.365 1.901 10.955 1.00 94.69 290 GLY A N 1
ATOM 2255 C CA . GLY A 1 290 ? -22.231 0.949 12.062 1.00 94.69 290 GLY A CA 1
ATOM 2256 C C . GLY A 1 290 ? -22.073 1.582 13.453 1.00 94.69 290 GLY A C 1
ATOM 2257 O O . GLY A 1 290 ? -22.094 0.875 14.467 1.00 94.69 290 GLY A O 1
ATOM 2258 N N . GLY A 1 291 ? -21.896 2.905 13.533 1.00 94.56 291 GLY A N 1
ATOM 2259 C CA . GLY A 1 291 ? -21.909 3.670 14.780 1.00 94.56 291 GLY A CA 1
ATOM 2260 C C . GLY A 1 291 ? -20.927 3.166 15.849 1.00 94.56 291 GLY A C 1
ATOM 2261 O O . GLY A 1 291 ? -19.736 2.975 15.594 1.00 94.56 291 GLY A O 1
ATOM 2262 N N . LYS A 1 292 ? -21.417 2.994 17.085 1.00 94.12 292 LYS A N 1
ATOM 2263 C CA . LYS A 1 292 ? -20.611 2.531 18.232 1.00 94.12 292 LYS A CA 1
ATOM 2264 C C . LYS A 1 292 ? -20.183 1.066 18.084 1.00 94.12 292 LYS A C 1
ATOM 2266 O O . LYS A 1 292 ? -19.045 0.737 18.400 1.00 94.12 292 LYS A O 1
ATOM 2271 N N . ALA A 1 293 ? -21.059 0.206 17.564 1.00 95.56 293 ALA A N 1
ATOM 2272 C CA . ALA A 1 293 ? -20.787 -1.224 17.431 1.00 95.56 293 ALA A CA 1
ATOM 2273 C C . ALA A 1 293 ? -19.617 -1.504 16.473 1.00 95.56 293 ALA A C 1
ATOM 2275 O O . ALA A 1 293 ? -18.736 -2.301 16.795 1.00 95.56 293 ALA A O 1
ATOM 2276 N N . ALA A 1 294 ? -19.557 -0.801 15.335 1.00 93.75 294 ALA A N 1
ATOM 2277 C CA . ALA A 1 294 ? -18.428 -0.909 14.411 1.00 93.75 294 ALA A CA 1
ATOM 2278 C C . ALA A 1 294 ? -17.108 -0.462 15.059 1.00 93.75 294 ALA A C 1
ATOM 2280 O O . ALA A 1 294 ? -16.105 -1.163 14.936 1.00 93.75 294 ALA A O 1
ATOM 2281 N N . ARG A 1 295 ? -17.111 0.649 15.811 1.00 91.69 295 ARG A N 1
ATOM 2282 C CA . ARG A 1 295 ? -15.919 1.152 16.522 1.00 91.69 295 ARG A CA 1
ATOM 2283 C C . ARG A 1 295 ? -15.401 0.171 17.566 1.00 91.69 295 ARG A C 1
ATOM 2285 O O . ARG A 1 295 ? -14.204 -0.096 17.588 1.00 91.69 295 ARG A O 1
ATOM 2292 N N . GLU A 1 296 ? -16.287 -0.406 18.375 1.00 93.94 296 GLU A N 1
ATOM 2293 C CA . GLU A 1 296 ? -15.903 -1.423 19.362 1.00 93.94 296 GLU A CA 1
ATOM 2294 C C . GLU A 1 296 ? -15.369 -2.694 18.693 1.00 93.94 296 GLU A C 1
ATOM 2296 O O . GLU A 1 296 ? -14.387 -3.281 19.153 1.00 93.94 296 GLU A O 1
ATOM 2301 N N . LYS A 1 297 ? -15.958 -3.099 17.559 1.00 95.44 297 LYS A N 1
ATOM 2302 C CA . LYS A 1 297 ? -15.458 -4.235 16.776 1.00 95.44 297 LYS A CA 1
ATOM 2303 C C . LYS A 1 297 ? -14.044 -3.968 16.250 1.00 95.44 297 LYS A C 1
ATOM 2305 O O . LYS A 1 297 ? -13.190 -4.835 16.424 1.00 95.44 297 LYS A O 1
ATOM 2310 N N . VAL A 1 298 ? -13.782 -2.789 15.671 1.00 92.94 298 VAL A N 1
ATOM 2311 C CA . VAL A 1 298 ? -12.430 -2.386 15.230 1.00 92.94 298 VAL A CA 1
ATOM 2312 C C . VAL A 1 298 ? -11.471 -2.386 16.411 1.00 92.94 298 VAL A C 1
ATOM 2314 O O . VAL A 1 298 ? -10.462 -3.073 16.352 1.00 92.94 298 VAL A O 1
ATOM 2317 N N . LYS A 1 299 ? -11.812 -1.709 17.515 1.00 92.62 299 LYS A N 1
ATOM 2318 C CA . LYS A 1 299 ? -10.982 -1.642 18.729 1.00 92.62 299 LYS A CA 1
ATOM 2319 C C . LYS A 1 299 ? -10.582 -3.036 19.218 1.00 92.62 299 LYS A C 1
ATOM 2321 O O . LYS A 1 299 ? -9.400 -3.305 19.417 1.00 92.62 299 LYS A O 1
ATOM 2326 N N . ARG A 1 300 ? -11.540 -3.962 19.332 1.00 95.56 300 ARG A N 1
ATOM 2327 C CA . ARG A 1 300 ? -11.277 -5.349 19.747 1.00 95.56 300 ARG A CA 1
ATOM 2328 C C . ARG A 1 300 ? -10.345 -6.088 18.782 1.00 95.56 300 ARG A C 1
ATOM 2330 O O . ARG A 1 300 ? -9.413 -6.749 19.234 1.00 95.56 300 ARG A O 1
ATOM 2337 N N . LEU A 1 301 ? -10.596 -5.991 17.475 1.00 95.75 301 LEU A N 1
ATOM 2338 C CA . LEU A 1 301 ? -9.762 -6.637 16.455 1.00 95.75 301 LEU A CA 1
ATOM 2339 C C . LEU A 1 301 ? -8.347 -6.056 16.453 1.00 95.75 301 LEU A C 1
ATOM 2341 O O . LEU A 1 301 ? -7.376 -6.810 16.446 1.00 95.75 301 LEU A O 1
ATOM 2345 N N . THR A 1 302 ? -8.232 -4.732 16.542 1.00 93.00 302 THR A N 1
ATOM 2346 C CA . THR A 1 302 ? -6.952 -4.034 16.542 1.00 93.00 302 THR A CA 1
ATOM 2347 C C . THR A 1 302 ? -6.107 -4.428 17.754 1.00 93.00 302 THR A C 1
ATOM 2349 O O . THR A 1 302 ? -4.931 -4.743 17.600 1.00 93.00 302 THR A O 1
ATOM 2352 N N . ARG A 1 303 ? -6.714 -4.517 18.945 1.00 93.69 303 ARG A N 1
ATOM 2353 C CA . ARG A 1 303 ? -6.050 -4.993 20.171 1.00 93.69 303 ARG A CA 1
ATOM 2354 C C . ARG A 1 303 ? -5.529 -6.419 20.048 1.00 93.69 303 ARG A C 1
ATOM 2356 O O . ARG A 1 303 ? -4.373 -6.687 20.373 1.00 93.69 303 ARG A O 1
ATOM 2363 N N . ALA A 1 304 ? -6.377 -7.331 19.571 1.00 96.00 304 ALA A N 1
ATOM 2364 C CA . ALA A 1 304 ? -6.001 -8.730 19.390 1.00 96.00 304 ALA A CA 1
ATOM 2365 C C . ALA A 1 304 ? -4.837 -8.870 18.397 1.00 96.00 304 ALA A C 1
ATOM 2367 O O . ALA A 1 304 ? -3.886 -9.610 18.655 1.00 96.00 304 ALA A O 1
ATOM 2368 N N . TYR A 1 305 ? -4.880 -8.116 17.295 1.00 96.00 305 TYR A N 1
ATOM 2369 C CA . TYR A 1 305 ? -3.801 -8.099 16.317 1.00 96.00 305 TYR A CA 1
ATOM 2370 C C . TYR A 1 305 ? -2.513 -7.508 16.875 1.00 96.00 305 TYR A C 1
ATOM 2372 O O . TYR A 1 305 ? -1.471 -8.119 16.694 1.00 96.00 305 TYR A O 1
ATOM 2380 N N . ASN A 1 306 ? -2.565 -6.373 17.576 1.00 94.62 306 ASN A N 1
ATOM 2381 C CA . ASN A 1 306 ? -1.365 -5.723 18.105 1.00 94.62 306 ASN A CA 1
ATOM 2382 C C . ASN A 1 306 ? -0.609 -6.636 19.078 1.00 94.62 306 ASN A C 1
ATOM 2384 O O . ASN A 1 306 ? 0.601 -6.774 18.948 1.00 94.62 306 ASN A O 1
ATOM 2388 N N . ARG A 1 307 ? -1.318 -7.347 19.969 1.00 96.25 307 ARG A N 1
ATOM 2389 C CA . ARG A 1 307 ? -0.706 -8.346 20.867 1.00 96.25 307 ARG A CA 1
ATOM 2390 C C . ARG A 1 307 ? -0.069 -9.506 20.102 1.00 96.25 307 ARG A C 1
ATOM 2392 O O . ARG A 1 307 ? 1.031 -9.941 20.430 1.00 96.25 307 ARG A O 1
ATOM 2399 N N . LYS A 1 308 ? -0.752 -10.012 19.069 1.00 96.94 308 LYS A N 1
ATOM 2400 C CA . LYS A 1 308 ? -0.206 -11.065 18.201 1.00 96.94 308 LYS A CA 1
ATOM 2401 C C . LYS A 1 308 ? 1.027 -10.569 17.441 1.00 96.94 308 LYS A C 1
ATOM 2403 O O . LYS A 1 308 ? 2.031 -11.265 17.389 1.00 96.94 308 LYS A O 1
ATOM 2408 N N . PHE A 1 309 ? 0.959 -9.366 16.881 1.00 95.69 309 PHE A N 1
ATOM 2409 C CA . PHE A 1 309 ? 2.026 -8.752 16.105 1.00 95.69 309 PHE A CA 1
ATOM 2410 C C . PHE A 1 309 ? 3.270 -8.490 16.956 1.00 95.69 309 PHE A C 1
ATOM 2412 O O . PHE A 1 309 ? 4.374 -8.795 16.512 1.00 95.69 309 PHE A O 1
ATOM 2419 N N . GLU A 1 310 ? 3.097 -7.977 18.174 1.00 95.38 310 GLU A N 1
ATOM 2420 C CA . GLU A 1 310 ? 4.170 -7.816 19.156 1.00 95.38 310 GLU A CA 1
ATOM 2421 C C . GLU A 1 310 ? 4.888 -9.142 19.418 1.00 95.38 310 GLU A C 1
ATOM 2423 O O . GLU A 1 310 ? 6.107 -9.217 19.264 1.00 95.38 310 GLU A O 1
ATOM 2428 N N . LYS A 1 311 ? 4.133 -10.208 19.718 1.00 96.81 311 LYS A N 1
ATOM 2429 C CA . LYS A 1 311 ? 4.691 -11.544 19.962 1.00 96.81 311 LYS A CA 1
ATOM 2430 C C . LYS A 1 311 ? 5.423 -12.101 18.738 1.00 96.81 311 LYS A C 1
ATOM 2432 O O . LYS A 1 311 ? 6.536 -12.605 18.866 1.00 96.81 311 LYS A O 1
ATOM 2437 N N . ASP A 1 312 ? 4.807 -12.009 17.562 1.00 96.81 312 ASP A N 1
ATOM 2438 C CA . ASP A 1 312 ? 5.336 -12.590 16.323 1.00 96.81 312 ASP A CA 1
ATOM 2439 C C . ASP A 1 312 ? 6.603 -11.867 15.832 1.00 96.81 312 ASP A C 1
ATOM 2441 O O . ASP A 1 312 ? 7.444 -12.477 15.174 1.00 96.81 312 ASP A O 1
ATOM 2445 N N . ASN A 1 313 ? 6.753 -10.573 16.142 1.00 95.12 313 ASN A N 1
ATOM 2446 C CA . ASN A 1 313 ? 7.870 -9.748 15.668 1.00 95.12 313 ASN A CA 1
ATOM 2447 C C . ASN A 1 313 ? 8.845 -9.324 16.778 1.00 95.12 313 ASN A C 1
ATOM 2449 O O . ASN A 1 313 ? 9.802 -8.614 16.480 1.00 95.12 313 ASN A O 1
ATOM 2453 N N . LYS A 1 314 ? 8.632 -9.766 18.027 1.00 95.19 314 LYS A N 1
ATOM 2454 C CA . LYS A 1 314 ? 9.467 -9.445 19.200 1.00 95.19 314 LYS A CA 1
ATOM 2455 C C . LYS A 1 314 ? 9.619 -7.932 19.427 1.00 95.19 314 LYS A C 1
ATOM 2457 O O . LYS A 1 314 ? 10.721 -7.441 19.655 1.00 95.19 314 LYS A O 1
ATOM 2462 N N . VAL A 1 315 ? 8.511 -7.196 19.325 1.00 91.56 315 VAL A N 1
ATOM 2463 C CA . VAL A 1 315 ? 8.470 -5.732 19.508 1.00 91.56 315 VAL A CA 1
ATOM 2464 C C . VAL A 1 315 ? 7.787 -5.414 20.835 1.00 91.56 315 VAL A C 1
ATOM 2466 O O . VAL A 1 315 ? 6.596 -5.110 20.862 1.00 91.56 315 VAL A O 1
ATOM 2469 N N . GLU A 1 316 ? 8.534 -5.550 21.928 1.00 92.12 316 GLU A N 1
ATOM 2470 C CA . GLU A 1 316 ? 8.009 -5.398 23.290 1.00 92.12 316 GLU A CA 1
ATOM 2471 C C . GLU A 1 316 ? 7.390 -4.012 23.533 1.00 92.12 316 GLU A C 1
ATOM 2473 O O . GLU A 1 316 ? 7.925 -2.986 23.107 1.00 92.12 316 GLU A O 1
ATOM 2478 N N . GLY A 1 317 ? 6.245 -3.988 24.219 1.00 89.44 317 GLY A N 1
ATOM 2479 C CA . GLY A 1 317 ? 5.542 -2.766 24.618 1.00 89.44 317 GLY A CA 1
ATOM 2480 C C . GLY A 1 317 ? 4.709 -2.119 23.509 1.00 89.44 317 GLY A C 1
ATOM 2481 O O . GLY A 1 317 ? 4.054 -1.103 23.747 1.00 89.44 317 GLY A O 1
ATOM 2482 N N . LEU A 1 318 ? 4.683 -2.694 22.301 1.00 87.62 318 LEU A N 1
ATOM 2483 C CA . LEU A 1 318 ? 3.884 -2.167 21.196 1.00 87.62 318 LEU A CA 1
ATOM 2484 C C . LEU A 1 318 ? 2.386 -2.224 21.515 1.00 87.62 318 LEU A C 1
ATOM 2486 O O . LEU A 1 318 ? 1.677 -1.234 21.335 1.00 87.62 318 LEU A O 1
ATOM 2490 N N . ALA A 1 319 ? 1.883 -3.370 21.975 1.00 91.06 319 ALA A N 1
ATOM 2491 C CA . ALA A 1 319 ? 0.473 -3.535 22.291 1.00 91.06 319 ALA A CA 1
ATOM 2492 C C . ALA A 1 319 ? 0.047 -2.633 23.447 1.00 91.06 319 ALA A C 1
ATOM 2494 O O . ALA A 1 319 ? -1.052 -2.090 23.382 1.00 91.06 319 ALA A O 1
ATOM 2495 N N . ASP A 1 320 ? 0.912 -2.431 24.441 1.00 90.12 320 ASP A N 1
ATOM 2496 C CA . ASP A 1 320 ? 0.646 -1.545 25.576 1.00 90.12 320 ASP A CA 1
ATOM 2497 C C . ASP A 1 320 ? 0.607 -0.075 25.138 1.00 90.12 320 ASP A C 1
ATOM 2499 O O . ASP A 1 320 ? -0.337 0.638 25.476 1.00 90.12 320 ASP A O 1
ATOM 2503 N N . ALA A 1 321 ? 1.529 0.355 24.271 1.00 87.44 321 ALA A N 1
ATOM 2504 C CA . ALA A 1 321 ? 1.516 1.702 23.695 1.00 87.44 321 ALA A CA 1
ATOM 2505 C C . ALA A 1 321 ? 0.248 1.971 22.858 1.00 87.44 321 ALA A C 1
ATOM 2507 O O . ALA A 1 321 ? -0.337 3.061 22.888 1.00 87.44 321 ALA A O 1
ATOM 2508 N N . PHE A 1 322 ? -0.234 0.962 22.126 1.00 86.62 322 PHE A N 1
ATOM 2509 C CA . PHE A 1 322 ? -1.547 1.034 21.490 1.00 86.62 322 PHE A CA 1
ATOM 2510 C C . PHE A 1 322 ? -2.694 0.974 22.498 1.00 86.62 322 PHE A C 1
ATOM 2512 O O . PHE A 1 322 ? -3.749 1.536 22.229 1.00 86.62 322 PHE A O 1
ATOM 2519 N N . GLU A 1 323 ? -2.533 0.315 23.642 1.00 88.06 323 GLU A N 1
ATOM 2520 C CA . GLU A 1 323 ? -3.596 0.217 24.635 1.00 88.06 323 GLU A CA 1
ATOM 2521 C C . GLU A 1 323 ? -3.882 1.561 25.303 1.00 88.06 323 GLU A C 1
ATOM 2523 O O . GLU A 1 323 ? -5.046 1.949 25.411 1.00 88.06 323 GLU A O 1
ATOM 2528 N N . GLU A 1 324 ? -2.826 2.318 25.602 1.00 86.69 324 GLU A N 1
ATOM 2529 C CA . GLU A 1 324 ? -2.886 3.715 26.054 1.00 86.69 324 GLU A CA 1
ATOM 2530 C C . GLU A 1 324 ? -3.515 4.659 25.015 1.00 86.69 324 GLU A C 1
ATOM 2532 O O . GLU A 1 324 ? -4.010 5.739 25.345 1.00 86.69 324 GLU A O 1
ATOM 2537 N N . SER A 1 325 ? -3.517 4.248 23.746 1.00 80.00 325 SER A N 1
ATOM 2538 C CA . SER A 1 325 ? -4.075 5.012 22.631 1.00 80.00 325 SER A CA 1
ATOM 2539 C C . SER A 1 325 ? -5.608 4.908 22.535 1.00 80.00 325 SER A C 1
ATOM 2541 O O . SER A 1 325 ? -6.263 5.756 21.917 1.00 80.00 325 SER A O 1
ATOM 2543 N N . PHE A 1 326 ? -6.223 3.891 23.149 1.00 79.81 326 PHE A N 1
ATOM 2544 C CA . PHE A 1 326 ? -7.675 3.724 23.132 1.00 79.81 326 PHE A CA 1
ATOM 2545 C C . PHE A 1 326 ? -8.341 4.473 24.301 1.00 79.81 326 PHE A C 1
ATOM 2547 O O . PHE A 1 326 ? -8.009 4.191 25.449 1.00 79.81 326 PHE A O 1
ATOM 2554 N N . PRO A 1 327 ? -9.322 5.361 24.046 1.00 67.56 327 PRO A N 1
ATOM 2555 C CA . PRO A 1 327 ? -10.100 5.997 25.107 1.00 67.56 327 PRO A CA 1
ATOM 2556 C C . PRO A 1 327 ? -11.014 5.015 25.846 1.00 67.56 327 PRO A C 1
ATOM 2558 O O . PRO A 1 327 ? -11.323 3.926 25.285 1.00 67.56 327 PRO A O 1
#

pLDDT: mean 70.12, std 18.77, range [33.41, 96.94]

Sequence (327 aa):
MDSASADNLGNEPPRLIPFAHLVVQMRNRAYMPQLGRFLQPDPNATALTLIEATSFHGRGMGGMGALVAAFDVQGLYGDGMNLYAYLGSNPWMRADPLGLFGLRPSSDGIEEESYWDRTVEGVEMGINAAATFASFSDVGGLTGSMAQSLLENYSENQDADADWAMDWSMSDNWHSRNSSDWVQEAMLVGAYRHFNLDPWMGSGGGDGPAMAGMLQQTIRVGGKIVRKGHLHHALPRFLVKYFKNVKEVVGRMPVRLHQKWHKGHDTLLQKNGFPPMNQRAAFERYMKEGGKAAREKVKRLTRAYNRKFEKDNKVEGLADAFEESFP

Radius of gyration: 25.35 Å; chains: 1; bounding box: 56×78×66 Å